Protein AF-A0AAW2KQS3-F1 (afdb_monomer_lite)

Secondary structure (DSSP, 8-state):
--------------------------------SSS---GGG--TT-EEEE-SSSSSPPEEEEE--HHHHS-HHHHHT--TT-EEEEESS--TTS---EEEEPTTSEEEHHHHHHHHTT----TT--HHHHHHHHHHHHHHHTT----TT--S---------------------------------

Structure (mmCIF, N/CA/C/O backbone):
data_AF-A0AAW2KQS3-F1
#
_entry.id   AF-A0AAW2KQS3-F1
#
loop_
_atom_site.group_PDB
_atom_site.id
_atom_site.type_symbol
_atom_site.label_atom_id
_atom_site.label_alt_id
_atom_site.label_comp_id
_atom_site.label_asym_id
_atom_site.label_entity_id
_atom_site.label_seq_id
_atom_site.pdbx_PDB_ins_code
_atom_site.Cartn_x
_atom_site.Cartn_y
_atom_site.Cartn_z
_atom_site.occupancy
_atom_site.B_iso_or_equiv
_atom_site.auth_seq_id
_atom_site.auth_comp_id
_atom_site.auth_asym_id
_atom_site.auth_atom_id
_atom_site.pdbx_PDB_model_num
ATOM 1 N N . MET A 1 1 ? -61.717 59.421 26.977 1.00 38.97 1 MET A N 1
ATOM 2 C CA . MET A 1 1 ? -61.796 59.762 28.413 1.00 38.97 1 MET A CA 1
ATOM 3 C C . MET A 1 1 ? -61.408 58.551 29.250 1.00 38.97 1 MET A C 1
ATOM 5 O O . MET A 1 1 ? -61.994 57.502 29.061 1.00 38.97 1 MET A O 1
ATOM 9 N N . LYS A 1 2 ? -60.421 58.762 30.130 1.00 38.00 2 LYS A N 1
ATOM 10 C CA . LYS A 1 2 ? -60.171 58.158 31.454 1.00 38.00 2 LYS A CA 1
ATOM 11 C C . LYS A 1 2 ? -60.343 56.641 31.653 1.00 38.00 2 LYS A C 1
ATOM 13 O O . LYS A 1 2 ? -61.449 56.129 31.714 1.00 38.00 2 LYS A O 1
ATOM 18 N N . GLY A 1 3 ? -59.215 56.010 31.976 1.00 39.09 3 GLY A N 1
ATOM 19 C CA . GLY A 1 3 ? -59.125 54.760 32.726 1.00 39.09 3 GLY A CA 1
ATOM 20 C C . GLY A 1 3 ? -57.725 54.607 33.324 1.00 39.09 3 GLY A C 1
ATOM 21 O O . GLY A 1 3 ? -56.939 53.806 32.842 1.00 39.09 3 GLY A O 1
ATOM 22 N N . ILE A 1 4 ? -57.388 55.445 34.310 1.00 38.03 4 ILE A N 1
ATOM 23 C CA . ILE A 1 4 ? -56.196 55.289 35.158 1.00 38.03 4 ILE A CA 1
ATOM 24 C C . ILE A 1 4 ? -56.572 54.316 36.279 1.00 38.03 4 ILE A C 1
ATOM 26 O O . ILE A 1 4 ? -57.521 54.594 37.012 1.00 38.03 4 ILE A O 1
ATOM 30 N N . LEU A 1 5 ? -55.812 53.231 36.445 1.00 47.91 5 LEU A N 1
ATOM 31 C CA . LEU A 1 5 ? -55.697 52.540 37.727 1.00 47.91 5 LEU A CA 1
ATOM 32 C C . LEU A 1 5 ? -54.217 52.426 38.110 1.00 47.91 5 LEU A C 1
ATOM 34 O O . LEU A 1 5 ? -53.340 52.182 37.286 1.00 47.91 5 LEU A O 1
ATOM 38 N N . VAL A 1 6 ? -54.007 52.710 39.384 1.00 46.50 6 VAL A N 1
ATOM 39 C CA . VAL A 1 6 ? -52.789 53.036 40.116 1.00 46.50 6 VAL A CA 1
ATOM 40 C C . VAL A 1 6 ? -51.910 51.799 40.324 1.00 46.50 6 VAL A C 1
ATOM 42 O O . VAL A 1 6 ? -52.407 50.765 40.761 1.00 46.50 6 VAL A O 1
ATOM 45 N N . ASN A 1 7 ? -50.602 51.924 40.081 1.00 38.00 7 ASN A N 1
ATOM 46 C CA . ASN A 1 7 ? -49.598 50.943 40.499 1.00 38.00 7 ASN A CA 1
ATOM 47 C C . ASN A 1 7 ? -48.932 51.423 41.795 1.00 38.00 7 ASN A C 1
ATOM 49 O O . ASN A 1 7 ? -48.255 52.452 41.809 1.00 38.00 7 ASN A O 1
ATOM 53 N N . HIS A 1 8 ? -49.123 50.667 42.875 1.00 43.59 8 HIS A N 1
ATOM 54 C CA . HIS A 1 8 ? -48.409 50.829 44.137 1.00 43.59 8 HIS A CA 1
ATOM 55 C C . HIS A 1 8 ? -47.256 49.820 44.221 1.00 43.59 8 HIS A C 1
ATOM 57 O O . HIS A 1 8 ? -47.490 48.621 44.195 1.00 43.59 8 HIS A O 1
ATOM 63 N N . GLY A 1 9 ? -46.038 50.355 44.348 1.00 34.59 9 GLY A N 1
ATOM 64 C CA . GLY A 1 9 ? -45.047 50.012 45.378 1.00 34.59 9 GLY A CA 1
ATOM 65 C C . GLY A 1 9 ? -44.484 48.587 45.501 1.00 34.59 9 GLY A C 1
ATOM 66 O O . GLY A 1 9 ? -45.210 47.623 45.691 1.00 34.59 9 GLY A O 1
ATOM 67 N N . GLY A 1 10 ? -43.150 48.521 45.608 1.00 35.47 10 GLY A N 1
ATOM 68 C CA . GLY A 1 10 ? -42.419 47.446 46.301 1.00 35.47 10 GLY A CA 1
ATOM 69 C C . GLY A 1 10 ? -41.404 46.742 45.399 1.00 35.47 10 GLY A C 1
ATOM 70 O O . GLY A 1 10 ? -41.778 45.882 44.621 1.00 35.47 10 GLY A O 1
ATOM 71 N N . SER A 1 11 ? -40.156 47.204 45.296 1.00 42.53 11 SER A N 1
ATOM 72 C CA . SER A 1 11 ? -39.054 47.072 46.271 1.00 42.53 11 SER A CA 1
ATOM 73 C C . SER A 1 11 ? -38.409 45.679 46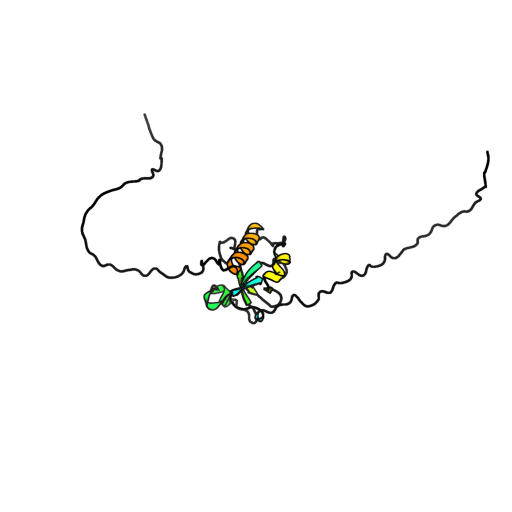.293 1.00 42.53 11 SER A C 1
ATOM 75 O O . SER A 1 11 ? -38.978 44.741 46.833 1.00 42.53 11 SER A O 1
ATOM 77 N N . GLY A 1 12 ? -37.172 45.628 45.782 1.00 34.00 12 GLY A N 1
ATOM 78 C CA . GLY A 1 12 ? -36.063 44.858 46.356 1.00 34.00 12 GLY A CA 1
ATOM 79 C C . GLY A 1 12 ? -35.992 43.357 46.063 1.00 34.00 12 GLY A C 1
ATOM 80 O O . GLY A 1 12 ? -36.865 42.593 46.448 1.00 34.00 12 GLY A O 1
ATOM 81 N N . GLY A 1 13 ? -34.861 42.917 45.499 1.00 37.31 13 GLY A N 1
ATOM 82 C CA . GLY A 1 13 ? -34.447 41.514 45.596 1.00 37.31 13 GLY A CA 1
ATOM 83 C C . GLY A 1 13 ? -33.601 41.003 44.438 1.00 37.31 13 GLY A C 1
ATOM 84 O O . GLY A 1 13 ? -34.077 40.241 43.608 1.00 37.31 13 GLY A O 1
ATOM 85 N N . ASN A 1 14 ? -32.332 41.405 44.399 1.00 37.91 14 ASN A N 1
ATOM 86 C CA . ASN A 1 14 ? -31.286 40.749 43.617 1.00 37.91 14 ASN A CA 1
ATOM 87 C C . ASN A 1 14 ? -30.887 39.428 44.304 1.00 37.91 14 ASN A C 1
ATOM 89 O O . ASN A 1 14 ? -30.711 39.463 45.519 1.00 37.91 14 ASN A O 1
ATOM 93 N N . MET A 1 15 ? -30.707 38.325 43.557 1.00 46.72 15 MET A N 1
ATOM 94 C CA . MET A 1 15 ? -29.644 37.311 43.752 1.00 46.72 15 MET A CA 1
ATOM 95 C C . MET A 1 15 ? -29.800 36.089 42.812 1.00 46.72 15 MET A C 1
ATOM 97 O O . MET A 1 15 ? -30.657 35.233 42.992 1.00 46.72 15 MET A O 1
ATOM 101 N N . ASN A 1 16 ? -28.912 36.033 41.813 1.00 37.12 16 ASN A N 1
ATOM 102 C CA . ASN A 1 16 ? -28.161 34.882 41.284 1.00 37.12 16 ASN A CA 1
ATOM 103 C C . ASN A 1 16 ? -28.768 33.464 41.383 1.00 37.12 16 ASN A C 1
ATOM 105 O O . ASN A 1 16 ? -28.539 32.739 42.349 1.00 37.12 16 ASN A O 1
ATOM 109 N N . GLY A 1 17 ? -29.387 33.006 40.290 1.00 37.34 17 GLY A N 1
ATOM 110 C CA . GLY A 1 17 ? -29.647 31.589 40.020 1.00 37.34 17 GLY A CA 1
ATOM 111 C C . GLY A 1 17 ? -28.650 31.031 39.001 1.00 37.34 17 GLY A C 1
ATOM 112 O O . GLY A 1 17 ? -28.748 31.313 37.809 1.00 37.34 17 GLY A O 1
ATOM 113 N N . HIS A 1 18 ? -27.691 30.225 39.460 1.00 44.88 18 HIS A N 1
ATOM 114 C CA . HIS A 1 18 ? -26.789 29.449 38.607 1.00 44.88 18 HIS A CA 1
ATOM 115 C C . HIS A 1 18 ? -27.598 28.311 37.955 1.00 44.88 18 HIS A C 1
ATOM 117 O O . HIS A 1 18 ? -27.725 27.216 38.502 1.00 44.88 18 HIS A O 1
ATOM 123 N N . ALA A 1 19 ? -28.214 28.577 36.802 1.00 43.22 19 ALA A N 1
ATOM 124 C CA . ALA A 1 19 ? -28.896 27.551 36.026 1.00 43.22 19 ALA A CA 1
ATOM 125 C C . ALA A 1 19 ? -27.843 26.636 35.390 1.00 43.22 19 ALA A C 1
ATOM 127 O O . ALA A 1 19 ? -27.171 27.001 34.426 1.00 43.22 19 ALA A O 1
ATOM 128 N N . GLY A 1 20 ? -27.693 25.441 35.968 1.00 40.69 20 GLY A N 1
ATOM 129 C CA . GLY A 1 20 ? -26.901 24.353 35.417 1.00 40.69 20 GLY A CA 1
ATOM 130 C C . GLY A 1 20 ? -27.301 24.093 33.970 1.00 40.69 20 GLY A C 1
ATOM 131 O O . GLY A 1 20 ? -28.364 23.531 33.688 1.00 40.69 20 GLY A O 1
ATOM 132 N N . LEU A 1 21 ? -26.434 24.515 33.048 1.00 46.00 21 LEU A N 1
ATOM 133 C CA . LEU A 1 21 ? -26.545 24.170 31.647 1.00 46.00 21 LEU A CA 1
ATOM 134 C C . LEU A 1 21 ? -26.302 22.667 31.533 1.00 46.00 21 LEU A C 1
ATOM 136 O O . LEU A 1 21 ? -25.193 22.151 31.671 1.00 46.00 21 LEU A O 1
ATOM 140 N N . LYS A 1 22 ? -27.432 21.995 31.366 1.00 44.31 22 LYS A N 1
ATOM 141 C CA . LYS A 1 22 ? -27.655 20.607 30.994 1.00 44.31 22 LYS A CA 1
ATOM 142 C C . LYS A 1 22 ? -26.488 20.138 30.126 1.00 44.31 22 LYS A C 1
ATOM 144 O O . LYS A 1 22 ? -26.334 20.597 28.997 1.00 44.31 22 LYS A O 1
ATOM 149 N N . LYS A 1 23 ? -25.654 19.241 30.664 1.00 41.22 23 LYS A N 1
ATOM 150 C CA . LYS A 1 23 ? -24.722 18.467 29.846 1.00 41.22 23 LYS A CA 1
ATOM 151 C C . LYS A 1 23 ? -25.589 17.714 28.851 1.00 41.22 23 LYS A C 1
ATOM 153 O O . LYS A 1 23 ? -26.215 16.720 29.207 1.00 41.22 23 LYS A O 1
ATOM 158 N N . SER A 1 24 ? -25.650 18.216 27.624 1.00 43.41 24 SER A N 1
ATOM 159 C CA . SER A 1 24 ? -26.015 17.423 26.468 1.00 43.41 24 SER A CA 1
ATOM 160 C C . SER A 1 24 ? -25.071 16.231 26.487 1.00 43.41 24 SER A C 1
ATOM 162 O O . SER A 1 24 ? -23.885 16.356 26.163 1.00 43.41 24 SER A O 1
ATOM 164 N N . VAL A 1 25 ? -25.577 15.101 26.981 1.00 45.41 25 VAL A N 1
ATOM 165 C CA . VAL A 1 25 ? -25.005 13.793 26.713 1.00 45.41 25 VAL A CA 1
ATOM 166 C C . VAL A 1 25 ? -24.976 13.738 25.199 1.00 45.41 25 VAL A C 1
ATOM 168 O O . VAL A 1 25 ? -26.010 13.572 24.563 1.00 45.41 25 VAL A O 1
ATOM 171 N N . LYS A 1 26 ? -23.803 14.022 24.621 1.00 47.53 26 LYS A N 1
ATOM 172 C CA . LYS A 1 26 ? -23.533 13.690 23.234 1.00 47.53 26 LYS A CA 1
ATOM 173 C C . LYS A 1 26 ? -23.796 12.203 23.171 1.00 47.53 26 LYS A C 1
ATOM 175 O O . LYS A 1 26 ? -23.040 11.425 23.756 1.00 47.53 26 LYS A O 1
ATOM 180 N N . GLU A 1 27 ? -24.921 11.868 22.560 1.00 45.84 27 GLU A N 1
ATOM 181 C CA . GLU A 1 27 ? -25.232 10.543 22.086 1.00 45.84 27 GLU A CA 1
ATOM 182 C C . GLU A 1 27 ? -23.985 10.081 21.348 1.00 45.84 27 GLU A C 1
ATOM 184 O O . GLU A 1 27 ? -23.626 10.575 20.278 1.00 45.84 27 GLU A O 1
ATOM 189 N N . LYS A 1 28 ? -23.209 9.234 22.025 1.00 45.69 28 LYS A N 1
ATOM 190 C CA . LYS A 1 28 ? -22.159 8.502 21.359 1.00 45.69 28 LYS A CA 1
ATOM 191 C C . LYS A 1 28 ? -22.933 7.549 20.473 1.00 45.69 28 LYS A C 1
ATOM 193 O O . LYS A 1 28 ? -23.351 6.500 20.956 1.00 45.69 28 LYS A O 1
ATOM 198 N N . VAL A 1 29 ? -23.129 7.932 19.213 1.00 47.19 29 VAL A N 1
ATOM 199 C CA . VAL A 1 29 ? -23.335 6.959 18.149 1.00 47.19 29 VAL A CA 1
ATOM 200 C C . VAL A 1 29 ? -22.091 6.091 18.192 1.00 47.19 29 VAL A C 1
ATOM 202 O O . VAL A 1 29 ? -21.001 6.433 17.740 1.00 47.19 29 VAL A O 1
ATOM 205 N N . VAL A 1 30 ? -22.236 5.019 18.947 1.00 49.22 30 VAL A N 1
ATOM 206 C CA . VAL A 1 30 ? -21.309 3.924 19.038 1.00 49.22 30 VAL A CA 1
ATOM 207 C C . VAL A 1 30 ? -21.591 3.110 17.780 1.00 49.22 30 VAL A C 1
ATOM 209 O O . VAL A 1 30 ? -22.222 2.065 17.829 1.00 49.22 30 VAL A O 1
ATOM 212 N N . GLU A 1 31 ? -21.108 3.596 16.634 1.00 45.75 31 GLU A N 1
ATOM 213 C CA . GLU A 1 31 ? -20.719 2.709 15.536 1.00 45.75 31 GLU A CA 1
ATOM 214 C C . GLU A 1 31 ? -19.469 1.969 16.027 1.00 45.75 31 GLU A C 1
ATOM 216 O O . GLU A 1 31 ? -18.328 2.321 15.744 1.00 45.75 31 GLU A O 1
ATOM 221 N N . LYS A 1 32 ? -19.667 1.013 16.938 1.00 49.50 32 LYS A N 1
ATOM 222 C CA . LYS A 1 32 ? -18.612 0.092 17.339 1.00 49.50 32 LYS A CA 1
ATOM 223 C C . LYS A 1 32 ? -18.787 -1.164 16.512 1.00 49.50 32 LYS A C 1
ATOM 225 O O . LYS A 1 32 ? -19.801 -1.843 16.646 1.00 49.50 32 LYS A O 1
ATOM 230 N N . LYS A 1 33 ? -17.687 -1.513 15.841 1.00 47.00 33 LYS A N 1
ATOM 231 C CA . LYS A 1 33 ? -17.303 -2.871 15.438 1.00 47.00 33 LYS A CA 1
ATOM 232 C C . LYS A 1 33 ? -17.721 -3.314 14.025 1.00 47.00 33 LYS A C 1
ATOM 234 O O . LYS A 1 33 ? -18.110 -4.460 13.857 1.00 47.00 33 LYS A O 1
ATOM 239 N N . ALA A 1 34 ? -17.571 -2.435 13.030 1.00 54.44 34 ALA A N 1
ATOM 240 C CA . ALA A 1 34 ? -17.562 -2.840 11.616 1.00 54.44 34 ALA A CA 1
ATOM 241 C C . ALA A 1 34 ? -16.262 -2.471 10.867 1.00 54.44 34 ALA A C 1
ATOM 243 O O . ALA A 1 34 ? -15.917 -3.146 9.912 1.00 54.44 34 ALA A O 1
ATOM 244 N N . ASP A 1 35 ? -15.485 -1.473 11.311 1.00 76.19 35 ASP A N 1
ATOM 245 C CA . ASP A 1 35 ? -14.309 -1.001 10.549 1.00 76.19 35 ASP A CA 1
ATOM 246 C C . ASP A 1 35 ? -12.969 -1.668 10.944 1.00 76.19 35 ASP A C 1
ATOM 248 O O . ASP A 1 35 ? -11.927 -1.009 10.952 1.00 76.19 35 ASP A O 1
ATOM 252 N N . PHE A 1 36 ? -12.968 -2.942 11.349 1.00 91.12 36 PHE A N 1
ATOM 253 C CA . PHE A 1 36 ? -11.727 -3.672 11.641 1.00 91.12 36 PHE A CA 1
ATOM 254 C C . PHE A 1 36 ? -11.625 -4.902 10.745 1.00 91.12 36 PHE A C 1
ATOM 256 O O . PHE A 1 36 ? -12.285 -5.902 11.010 1.00 91.12 36 PHE A O 1
ATOM 263 N N . TYR A 1 37 ? -10.792 -4.793 9.711 1.00 94.38 37 TYR A N 1
ATOM 264 C CA . TYR A 1 37 ? -10.526 -5.855 8.744 1.00 94.38 37 TYR A CA 1
ATOM 265 C C . TYR A 1 37 ? -9.156 -6.479 8.988 1.00 94.38 37 TYR A C 1
ATOM 267 O O . TYR A 1 37 ? -8.184 -5.778 9.301 1.00 94.38 37 TYR A O 1
ATOM 275 N N . GLU A 1 38 ? -9.082 -7.791 8.843 1.00 95.12 38 GLU A N 1
ATOM 276 C CA . GLU A 1 38 ? -7.858 -8.571 8.944 1.00 95.12 38 GLU A CA 1
ATOM 277 C C . GLU A 1 38 ? -7.162 -8.660 7.576 1.00 95.12 38 GLU A C 1
ATOM 279 O O . GLU A 1 38 ? -7.821 -8.662 6.539 1.00 95.12 38 GLU A O 1
ATOM 284 N N . PRO A 1 39 ? -5.825 -8.797 7.530 1.00 94.69 39 PRO A N 1
ATOM 285 C CA . PRO A 1 39 ? -5.095 -9.077 6.292 1.00 94.69 39 PRO A CA 1
ATOM 286 C C . PRO A 1 39 ? -5.639 -10.279 5.516 1.00 94.69 39 PRO A C 1
ATOM 288 O O . PRO A 1 39 ? -5.641 -10.263 4.293 1.00 94.69 39 PRO A O 1
ATOM 291 N N . CYS A 1 40 ? -6.107 -11.307 6.228 1.00 94.31 40 CYS A N 1
ATOM 292 C CA . CYS A 1 40 ? -6.637 -12.534 5.637 1.00 94.31 40 CYS A CA 1
ATOM 293 C C . CYS A 1 40 ? -8.021 -12.365 4.991 1.00 94.31 40 CYS A C 1
ATOM 295 O O . CYS A 1 40 ? -8.468 -13.291 4.319 1.00 94.31 40 CYS A O 1
ATOM 297 N N . ASP A 1 41 ? -8.693 -11.227 5.195 1.00 95.62 41 ASP A N 1
ATOM 298 C CA . ASP A 1 41 ? -9.978 -10.928 4.551 1.00 95.62 41 ASP A CA 1
ATOM 299 C C . ASP A 1 41 ? -9.803 -10.528 3.073 1.00 95.62 41 ASP A C 1
ATOM 301 O O . ASP A 1 41 ? -10.791 -10.401 2.354 1.00 95.62 41 ASP A O 1
ATOM 305 N N . PHE A 1 42 ? -8.557 -10.340 2.622 1.00 96.56 42 PHE A N 1
ATOM 306 C CA . PHE A 1 42 ? -8.203 -9.909 1.272 1.00 96.56 42 PHE A CA 1
ATOM 307 C C . PHE A 1 42 ? -7.313 -10.941 0.582 1.00 96.56 42 PHE A C 1
ATOM 309 O O . PHE A 1 42 ? -6.491 -11.613 1.215 1.00 96.56 42 PHE A O 1
ATOM 316 N N . VAL A 1 43 ? -7.446 -11.039 -0.736 1.00 96.38 43 VAL A N 1
ATOM 317 C CA . VAL A 1 43 ? -6.671 -11.940 -1.592 1.00 96.38 43 VAL A CA 1
ATOM 318 C C . VAL A 1 43 ? -5.839 -11.160 -2.606 1.00 96.38 43 VAL A C 1
ATOM 320 O O . VAL A 1 43 ? -6.017 -9.962 -2.806 1.00 96.38 43 VAL A O 1
ATOM 323 N N . MET A 1 44 ? -4.880 -11.833 -3.242 1.00 95.69 44 MET A N 1
ATOM 324 C CA . MET A 1 44 ? -4.042 -11.206 -4.268 1.00 95.69 44 MET A CA 1
ATOM 325 C C . MET A 1 44 ? -4.889 -10.661 -5.418 1.00 95.69 44 MET A C 1
ATOM 327 O O . MET A 1 44 ? -5.789 -11.342 -5.905 1.00 95.69 44 MET A O 1
ATOM 331 N N . GLY A 1 45 ? -4.554 -9.456 -5.869 1.00 95.56 45 GLY A N 1
ATOM 332 C CA . GLY A 1 45 ? -5.302 -8.729 -6.888 1.00 95.56 45 GLY A CA 1
ATOM 333 C C . GLY A 1 45 ? -6.422 -7.849 -6.333 1.00 95.56 45 GLY A C 1
ATOM 334 O O . GLY A 1 45 ? -6.898 -6.985 -7.065 1.00 95.56 45 GLY A O 1
ATOM 335 N N . ASP A 1 46 ? -6.806 -8.000 -5.060 1.00 97.25 46 ASP A N 1
ATOM 336 C CA . ASP A 1 46 ? -7.815 -7.126 -4.465 1.00 97.25 46 ASP A CA 1
ATOM 337 C C . ASP A 1 46 ? -7.320 -5.682 -4.425 1.00 97.25 46 ASP A C 1
ATOM 339 O O . ASP A 1 46 ? -6.205 -5.384 -3.979 1.00 97.25 46 ASP A O 1
ATOM 343 N N . ILE A 1 47 ? -8.193 -4.775 -4.851 1.00 97.88 47 ILE A N 1
ATOM 344 C CA . ILE A 1 47 ? -7.993 -3.342 -4.695 1.00 97.88 47 ILE A CA 1
ATOM 345 C C . ILE A 1 47 ? -8.550 -2.946 -3.332 1.00 97.88 47 ILE A C 1
ATOM 347 O O . ILE A 1 47 ? -9.680 -3.279 -2.964 1.00 97.88 47 ILE A O 1
ATOM 351 N N . VAL A 1 48 ? -7.733 -2.238 -2.559 1.00 97.88 48 VAL A N 1
ATOM 352 C CA . VAL A 1 48 ? -8.001 -1.896 -1.162 1.00 97.88 48 VAL A CA 1
ATOM 353 C C .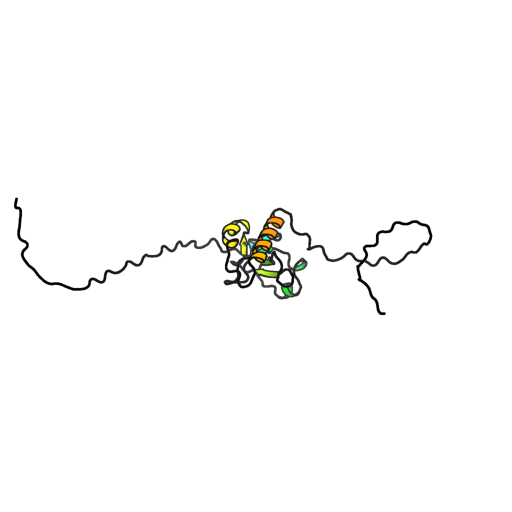 VAL A 1 48 ? -7.591 -0.463 -0.860 1.00 97.88 48 VAL A C 1
ATOM 355 O O . VAL A 1 48 ? -6.768 0.142 -1.543 1.00 97.88 48 VAL A O 1
ATOM 358 N N . TRP A 1 49 ? -8.118 0.075 0.232 1.00 97.56 49 TRP A N 1
ATOM 359 C CA . TRP A 1 49 ? -7.548 1.252 0.876 1.00 97.56 49 TRP A CA 1
ATOM 360 C C . TRP A 1 49 ? -6.586 0.822 1.975 1.00 97.56 49 TRP A C 1
ATOM 362 O O . TRP A 1 49 ? -6.968 0.085 2.882 1.00 97.56 49 TRP A O 1
ATOM 372 N N . ALA A 1 50 ? -5.359 1.332 1.946 1.00 97.31 50 ALA A N 1
ATOM 373 C CA . ALA A 1 50 ? -4.328 1.015 2.927 1.00 97.31 50 ALA A CA 1
ATOM 374 C C . ALA A 1 50 ? -3.825 2.266 3.659 1.00 97.31 50 ALA A C 1
ATOM 376 O O . ALA A 1 50 ? -3.713 3.353 3.089 1.00 97.31 50 ALA A O 1
ATOM 377 N N . LYS A 1 51 ? -3.508 2.118 4.951 1.00 94.69 51 LYS A N 1
ATOM 378 C CA . LYS A 1 51 ? -2.977 3.192 5.804 1.00 94.69 51 LYS A CA 1
ATOM 379 C C . LYS A 1 51 ? -1.620 2.828 6.396 1.00 94.69 51 LYS A C 1
ATOM 381 O O . LYS A 1 51 ? -1.514 1.920 7.216 1.00 94.69 51 LYS A O 1
ATOM 386 N N . CYS A 1 52 ? -0.610 3.657 6.143 1.00 88.94 52 CYS A N 1
ATOM 387 C CA . CYS A 1 52 ? 0.726 3.536 6.751 1.00 88.94 52 CYS A CA 1
ATOM 388 C C . CYS A 1 52 ? 0.804 4.049 8.208 1.00 88.94 52 CYS A C 1
ATOM 390 O O . CYS A 1 52 ? 1.865 4.430 8.699 1.00 88.94 52 CYS A O 1
ATOM 392 N N . GLY A 1 53 ? -0.323 4.093 8.923 1.00 86.06 53 GLY A N 1
ATOM 393 C CA . GLY A 1 53 ? -0.415 4.558 10.306 1.00 86.06 53 GLY A CA 1
ATOM 394 C C . GLY A 1 53 ? -1.604 5.483 10.555 1.00 86.06 53 GLY A C 1
ATOM 395 O O . GLY A 1 53 ? -2.407 5.777 9.673 1.00 86.06 53 GLY A O 1
ATOM 396 N N . LYS A 1 54 ? -1.729 5.968 11.794 1.00 83.00 54 LYS A N 1
ATOM 397 C CA . LYS A 1 54 ? -2.913 6.732 12.233 1.00 83.00 54 LYS A CA 1
ATOM 398 C C . LYS A 1 54 ? -3.047 8.106 11.571 1.00 83.00 54 LYS A C 1
ATOM 400 O O . LYS A 1 54 ? -4.170 8.552 11.357 1.00 83.00 54 LYS A O 1
ATOM 405 N N . ASN A 1 55 ? -1.919 8.749 11.272 1.00 84.81 55 ASN A N 1
ATOM 406 C CA . ASN A 1 55 ? -1.868 10.132 10.787 1.00 84.81 55 ASN A CA 1
ATOM 407 C C . ASN A 1 55 ? -1.780 10.240 9.262 1.00 84.81 55 ASN A C 1
ATOM 409 O O . ASN A 1 55 ? -1.960 11.327 8.720 1.00 84.81 55 ASN A O 1
ATOM 413 N N . PHE A 1 56 ? -1.500 9.130 8.583 1.00 88.25 56 PHE A N 1
ATOM 414 C CA . PHE A 1 56 ? -1.412 9.096 7.132 1.00 88.25 56 PHE A CA 1
ATOM 415 C C . PHE A 1 56 ? -2.808 8.950 6.520 1.00 88.25 56 PHE A C 1
ATOM 417 O O . PHE A 1 56 ? -3.689 8.333 7.142 1.00 88.25 56 PHE A O 1
ATOM 424 N N . PRO A 1 57 ? -3.033 9.530 5.328 1.00 92.56 57 PRO A N 1
ATOM 425 C CA . PRO A 1 57 ? -4.261 9.285 4.593 1.00 92.56 57 PRO A CA 1
ATOM 426 C C . PRO A 1 57 ? -4.408 7.792 4.273 1.00 92.56 57 PRO A C 1
ATOM 428 O O . PRO A 1 57 ? -3.430 7.043 4.311 1.00 92.56 57 PRO A O 1
ATOM 431 N N . ALA A 1 58 ? -5.637 7.364 3.988 1.00 95.69 58 ALA A N 1
ATOM 432 C CA . ALA A 1 58 ? -5.823 6.073 3.353 1.00 95.69 58 ALA A CA 1
ATOM 433 C C . ALA A 1 58 ? -5.497 6.275 1.879 1.00 95.69 58 ALA A C 1
ATOM 435 O O . ALA A 1 58 ? -5.843 7.311 1.313 1.00 95.69 58 ALA A O 1
ATOM 436 N N . TRP A 1 59 ? -4.784 5.328 1.293 1.00 96.50 59 TRP A N 1
ATOM 437 C CA . TRP A 1 59 ? -4.323 5.416 -0.081 1.00 96.50 59 TRP A CA 1
ATOM 438 C C . TRP A 1 59 ? -4.734 4.151 -0.831 1.00 96.50 59 TRP A C 1
ATOM 440 O O . TRP A 1 59 ? -4.664 3.072 -0.232 1.00 96.50 59 TRP A O 1
ATOM 450 N N . PRO A 1 60 ? -5.200 4.258 -2.087 1.00 97.31 60 PRO A N 1
ATOM 451 C CA . PRO A 1 60 ? -5.589 3.085 -2.850 1.00 97.31 60 PRO A CA 1
ATOM 452 C C . PRO A 1 60 ? -4.359 2.233 -3.174 1.00 97.31 60 PRO A C 1
ATOM 454 O O . PRO A 1 60 ? -3.289 2.752 -3.503 1.00 97.31 60 PRO A O 1
ATOM 457 N N . ALA A 1 61 ? -4.507 0.920 -3.067 1.00 97.69 61 ALA A N 1
ATOM 458 C CA . ALA A 1 61 ? -3.444 -0.048 -3.284 1.00 97.69 61 ALA A CA 1
ATOM 459 C C . ALA A 1 61 ? -4.007 -1.364 -3.826 1.00 97.69 61 ALA A C 1
ATOM 461 O O . ALA A 1 61 ? -5.197 -1.635 -3.679 1.00 97.69 61 ALA A O 1
ATOM 462 N N . ILE A 1 62 ? -3.137 -2.188 -4.399 1.00 97.44 62 ILE A N 1
ATOM 463 C CA . ILE A 1 62 ? -3.438 -3.561 -4.807 1.00 97.44 62 ILE A CA 1
ATOM 464 C C . ILE A 1 62 ? -2.680 -4.550 -3.926 1.00 97.44 62 ILE A C 1
ATOM 466 O O . ILE A 1 62 ? -1.519 -4.320 -3.571 1.00 97.44 62 ILE A O 1
ATOM 470 N N . VAL A 1 63 ? -3.333 -5.649 -3.560 1.00 97.75 63 VAL A N 1
ATOM 471 C CA . VAL A 1 63 ? -2.698 -6.764 -2.852 1.00 97.75 63 VAL A CA 1
ATOM 472 C C . VAL A 1 63 ? -1.833 -7.554 -3.827 1.00 97.75 63 VAL A C 1
ATOM 474 O O . VAL A 1 63 ? -2.318 -8.031 -4.851 1.00 97.75 63 VAL A O 1
ATOM 477 N N . ILE A 1 64 ? -0.554 -7.724 -3.500 1.00 96.69 64 ILE A N 1
ATOM 478 C CA . ILE A 1 64 ? 0.429 -8.354 -4.391 1.00 96.69 64 ILE A CA 1
ATOM 479 C C . ILE A 1 64 ? 1.025 -9.621 -3.784 1.00 96.69 64 ILE A C 1
ATOM 481 O O . ILE A 1 64 ? 1.039 -9.791 -2.563 1.00 96.69 64 ILE A O 1
ATOM 485 N N . ASP A 1 65 ? 1.600 -10.466 -4.643 1.00 95.12 65 ASP A N 1
ATOM 486 C CA . ASP A 1 65 ? 2.575 -11.452 -4.183 1.00 95.12 65 ASP A CA 1
ATOM 487 C C . ASP A 1 65 ? 3.921 -10.745 -3.960 1.00 95.12 65 ASP A C 1
ATOM 489 O O . ASP A 1 65 ? 4.552 -10.304 -4.931 1.00 95.12 65 ASP A O 1
ATOM 493 N N . PRO A 1 66 ? 4.394 -10.632 -2.708 1.00 93.25 66 PRO A N 1
ATOM 494 C CA . PRO A 1 66 ? 5.651 -9.966 -2.418 1.00 93.25 66 PRO A CA 1
ATOM 495 C C . PRO A 1 66 ? 6.850 -10.633 -3.104 1.00 93.25 66 PRO A C 1
ATOM 497 O O . PRO A 1 66 ? 7.784 -9.928 -3.474 1.00 93.25 66 PRO A O 1
ATOM 500 N N . LEU A 1 67 ? 6.842 -11.958 -3.299 1.00 91.62 67 LEU A N 1
ATOM 501 C CA . LEU A 1 67 ? 7.999 -12.692 -3.830 1.00 91.62 67 LEU A CA 1
ATOM 502 C C . LEU A 1 67 ? 8.301 -12.359 -5.294 1.00 91.62 67 LEU A C 1
ATOM 504 O O . LEU A 1 67 ? 9.451 -12.463 -5.713 1.00 91.62 67 LEU A O 1
ATOM 508 N N . TRP A 1 68 ? 7.281 -11.960 -6.053 1.00 89.75 68 TRP A N 1
ATOM 509 C CA . TRP A 1 68 ? 7.406 -11.673 -7.483 1.00 89.75 68 TRP A CA 1
ATOM 510 C C . TRP A 1 68 ? 7.332 -10.184 -7.802 1.00 89.75 68 TRP A C 1
ATOM 512 O O . TRP A 1 68 ? 7.918 -9.743 -8.785 1.00 89.75 68 TRP A O 1
ATOM 522 N N . GLN A 1 69 ? 6.607 -9.411 -6.990 1.00 92.44 69 GLN A N 1
ATOM 523 C CA . GLN A 1 69 ? 6.257 -8.029 -7.322 1.00 92.44 69 GLN A CA 1
ATOM 524 C C . GLN A 1 69 ? 6.931 -6.998 -6.411 1.00 92.44 69 GLN A C 1
ATOM 526 O O . GLN A 1 69 ? 7.022 -5.832 -6.789 1.00 92.44 69 GLN A O 1
ATOM 531 N N . ALA A 1 70 ? 7.409 -7.384 -5.220 1.00 92.88 70 ALA A N 1
ATOM 532 C CA . ALA A 1 70 ? 8.017 -6.439 -4.288 1.00 92.88 70 ALA A CA 1
ATOM 533 C C . ALA A 1 70 ? 9.557 -6.426 -4.396 1.00 92.88 70 ALA A C 1
ATOM 535 O O . ALA A 1 70 ? 10.189 -7.475 -4.523 1.00 92.88 70 ALA A O 1
ATOM 536 N N . PRO A 1 71 ? 10.204 -5.254 -4.267 1.00 94.00 71 PRO A N 1
ATOM 537 C CA . PRO A 1 71 ? 11.658 -5.167 -4.172 1.00 94.00 71 PRO A CA 1
ATOM 538 C C . PRO A 1 71 ? 12.229 -5.917 -2.957 1.00 94.00 71 PRO A C 1
ATOM 540 O O . PRO A 1 71 ? 11.616 -5.959 -1.890 1.00 94.00 71 PRO A O 1
ATOM 543 N N . GLU A 1 72 ? 13.483 -6.370 -3.053 1.00 94.62 72 GLU A N 1
ATOM 544 C CA . GLU A 1 72 ? 14.190 -7.095 -1.977 1.00 94.62 72 GLU A CA 1
ATOM 545 C C . GLU A 1 72 ? 14.182 -6.351 -0.627 1.00 94.62 72 GLU A C 1
ATOM 547 O O . GLU A 1 72 ? 14.103 -6.943 0.449 1.00 94.62 72 GLU A O 1
ATOM 552 N N . ALA A 1 73 ? 14.238 -5.016 -0.649 1.00 94.75 73 ALA A N 1
ATOM 553 C CA . ALA A 1 73 ? 14.154 -4.214 0.570 1.00 94.75 73 ALA A CA 1
ATOM 554 C C . ALA A 1 73 ? 12.814 -4.391 1.309 1.00 94.75 73 ALA A C 1
ATOM 556 O O . ALA A 1 73 ? 12.800 -4.402 2.539 1.00 94.75 73 ALA A O 1
ATOM 557 N N . VAL A 1 74 ? 11.715 -4.558 0.571 1.00 95.19 74 VAL A N 1
ATOM 558 C CA . VAL A 1 74 ? 10.373 -4.793 1.119 1.00 95.19 74 VAL A CA 1
ATOM 559 C C . VAL A 1 74 ? 10.285 -6.205 1.684 1.00 95.19 74 VAL A C 1
ATOM 561 O O . VAL A 1 74 ? 9.801 -6.374 2.802 1.00 95.19 74 VAL A O 1
ATOM 564 N N . LEU A 1 75 ? 10.829 -7.198 0.972 1.00 95.12 75 LEU A N 1
ATOM 565 C CA . LEU A 1 75 ? 10.897 -8.589 1.430 1.00 95.12 75 LEU A CA 1
ATOM 566 C C . LEU A 1 75 ? 11.629 -8.723 2.765 1.00 95.12 75 LEU A C 1
ATOM 568 O O . LEU A 1 75 ? 11.112 -9.328 3.705 1.00 95.12 75 LEU A O 1
ATOM 572 N N . ARG A 1 76 ? 12.792 -8.077 2.897 1.00 95.69 76 ARG A N 1
ATOM 573 C CA . ARG A 1 76 ? 13.565 -8.075 4.151 1.00 95.69 76 ARG A CA 1
ATOM 574 C C . ARG A 1 76 ? 12.839 -7.411 5.322 1.00 95.69 76 ARG A C 1
ATOM 576 O O . ARG A 1 76 ? 13.185 -7.674 6.470 1.00 95.69 76 ARG A O 1
ATOM 583 N N . ALA A 1 77 ? 11.853 -6.562 5.045 1.00 95.19 77 ALA A N 1
ATOM 584 C CA . ALA A 1 77 ? 11.025 -5.899 6.046 1.00 95.19 77 ALA A CA 1
ATOM 585 C C . ALA A 1 77 ? 9.708 -6.645 6.339 1.00 95.19 77 ALA A C 1
ATOM 587 O O . ALA A 1 77 ? 8.841 -6.076 7.002 1.00 95.19 77 ALA A O 1
ATOM 588 N N . CYS A 1 78 ? 9.543 -7.880 5.848 1.00 94.38 78 CYS A N 1
ATOM 589 C CA . CYS A 1 78 ? 8.340 -8.683 6.052 1.00 94.38 78 CYS A CA 1
ATOM 590 C C . CYS A 1 78 ? 7.979 -8.811 7.537 1.00 94.38 78 CYS A C 1
ATOM 592 O O . CYS A 1 78 ? 8.821 -9.104 8.391 1.00 94.38 78 CYS A O 1
ATOM 594 N N . VAL A 1 79 ? 6.697 -8.600 7.836 1.00 93.19 79 VAL A N 1
ATOM 595 C CA . VAL A 1 79 ? 6.146 -8.698 9.186 1.00 93.19 79 VAL A CA 1
ATOM 596 C C . VAL A 1 79 ? 5.071 -9.788 9.206 1.00 93.19 79 VAL A C 1
ATOM 598 O O . VAL A 1 79 ? 4.127 -9.720 8.419 1.00 93.19 79 VAL A O 1
ATOM 601 N N . PRO A 1 80 ? 5.146 -10.779 10.112 1.00 94.44 80 PRO A N 1
ATOM 602 C CA . PRO A 1 80 ? 4.108 -11.799 10.233 1.00 94.44 80 PRO A CA 1
ATOM 603 C C . PRO A 1 80 ? 2.719 -11.202 10.493 1.00 94.44 80 PRO A C 1
ATOM 605 O O . PRO A 1 80 ? 2.583 -10.245 11.259 1.00 94.44 80 PRO A O 1
ATOM 608 N N . GLY A 1 81 ? 1.689 -11.793 9.882 1.00 93.62 81 GLY A N 1
ATOM 609 C CA . GLY A 1 81 ? 0.303 -11.341 10.036 1.00 93.62 81 GLY A CA 1
ATOM 610 C C . GLY A 1 81 ? 0.038 -9.970 9.411 1.00 93.62 81 GLY A C 1
ATOM 611 O O . GLY A 1 81 ? -0.742 -9.190 9.954 1.00 93.62 81 GLY A O 1
ATOM 612 N N . THR A 1 82 ? 0.721 -9.646 8.311 1.00 96.56 82 THR A N 1
ATOM 613 C CA . THR A 1 82 ? 0.491 -8.420 7.539 1.00 96.56 82 THR A CA 1
ATOM 614 C C . THR A 1 82 ? 0.282 -8.722 6.061 1.00 96.56 82 THR A C 1
ATOM 616 O O . THR A 1 82 ? 0.714 -9.760 5.566 1.00 96.56 82 THR A O 1
ATOM 619 N N . LEU A 1 83 ? -0.398 -7.807 5.374 1.00 96.69 83 LEU A N 1
ATOM 620 C CA . LEU A 1 83 ? -0.704 -7.879 3.950 1.00 96.69 83 LEU A CA 1
ATOM 621 C C . LEU A 1 83 ? 0.328 -7.083 3.154 1.00 96.69 83 LEU A C 1
ATOM 623 O O . LEU A 1 83 ? 0.558 -5.918 3.483 1.00 96.69 83 LEU A O 1
ATOM 627 N N . CYS A 1 84 ? 0.930 -7.664 2.115 1.00 97.50 84 CYS A N 1
ATOM 628 C CA . CYS A 1 84 ? 1.767 -6.884 1.205 1.00 97.50 84 CYS A CA 1
ATOM 629 C C . CYS A 1 84 ? 0.890 -6.173 0.180 1.00 97.50 84 CYS A C 1
ATOM 631 O O . CYS A 1 84 ? 0.091 -6.814 -0.503 1.00 97.50 84 CYS A O 1
ATOM 633 N N . VAL A 1 85 ? 1.058 -4.861 0.057 1.00 97.62 85 VAL A N 1
ATOM 634 C CA . VAL A 1 85 ? 0.348 -4.061 -0.940 1.00 97.62 85 VAL A CA 1
ATOM 635 C C . VAL A 1 85 ? 1.313 -3.173 -1.711 1.00 97.62 85 VAL A C 1
ATOM 637 O O . VAL A 1 85 ? 2.330 -2.724 -1.170 1.00 97.62 85 VAL A O 1
ATOM 640 N N . MET A 1 86 ? 0.954 -2.886 -2.956 1.00 97.25 86 MET A N 1
ATOM 641 C CA . MET A 1 86 ? 1.568 -1.852 -3.782 1.00 97.25 86 MET A CA 1
ATOM 642 C C . MET A 1 86 ? 0.582 -0.697 -3.937 1.00 97.25 86 MET A C 1
ATOM 644 O O . MET A 1 86 ? -0.558 -0.905 -4.346 1.00 97.25 86 MET A O 1
ATOM 648 N N . PHE A 1 87 ? 1.002 0.519 -3.603 1.00 96.50 87 PHE A N 1
ATOM 649 C CA . PHE A 1 87 ? 0.157 1.702 -3.736 1.00 96.50 87 PHE A CA 1
ATOM 650 C C . PHE A 1 87 ? 0.023 2.135 -5.195 1.00 96.50 87 PHE A C 1
ATOM 652 O O . PHE A 1 87 ? 1.001 2.134 -5.946 1.00 96.50 87 PHE A O 1
ATOM 659 N N . TYR A 1 88 ? -1.183 2.568 -5.561 1.00 95.81 88 TYR A N 1
ATOM 660 C CA . TYR A 1 88 ? -1.418 3.270 -6.817 1.00 95.81 88 TYR A CA 1
ATOM 661 C C . TYR A 1 88 ? -0.869 4.697 -6.760 1.00 95.81 88 TYR A C 1
ATOM 663 O O . TYR A 1 88 ? -0.706 5.297 -5.690 1.00 95.81 88 TYR A O 1
ATOM 671 N N . GLY A 1 89 ? -0.603 5.263 -7.931 1.00 92.56 89 GLY A N 1
ATOM 672 C CA . GLY A 1 89 ? 0.155 6.490 -8.093 1.00 92.56 89 GLY A CA 1
ATOM 673 C C . GLY A 1 89 ? 1.662 6.264 -7.978 1.00 92.56 89 GLY A C 1
ATOM 674 O O . GLY A 1 89 ? 2.157 5.175 -7.676 1.00 92.56 89 GLY A O 1
ATOM 675 N N . TYR A 1 90 ? 2.412 7.321 -8.262 1.00 87.75 90 TYR A N 1
ATOM 676 C CA . TYR A 1 90 ? 3.865 7.319 -8.175 1.00 87.75 90 TYR A CA 1
ATOM 677 C C . TYR A 1 90 ? 4.314 8.291 -7.096 1.00 87.75 90 TYR A C 1
ATOM 679 O O . TYR A 1 90 ? 3.772 9.392 -6.953 1.00 87.75 90 TYR A O 1
ATOM 687 N N . SER A 1 91 ? 5.338 7.896 -6.348 1.00 84.00 91 SER A N 1
ATOM 688 C CA . SER A 1 91 ? 5.984 8.792 -5.401 1.00 84.00 91 SER A CA 1
ATOM 689 C C . SER A 1 91 ? 6.735 9.909 -6.138 1.00 84.00 91 SER A C 1
ATOM 691 O O . SER A 1 91 ? 6.872 9.919 -7.364 1.00 84.00 91 SER A O 1
ATOM 693 N N . ARG A 1 92 ? 7.299 10.866 -5.393 1.00 81.38 92 ARG A N 1
ATOM 694 C CA . ARG A 1 92 ? 8.073 11.974 -5.989 1.00 81.38 92 ARG A CA 1
ATOM 695 C C . ARG A 1 92 ? 9.300 11.512 -6.780 1.00 81.38 92 ARG A C 1
ATOM 697 O O . ARG A 1 92 ? 9.802 12.284 -7.590 1.00 81.38 92 ARG A O 1
ATOM 704 N N . SER A 1 93 ? 9.797 10.301 -6.530 1.00 83.94 93 SER A N 1
ATOM 705 C CA . SER A 1 93 ? 10.904 9.703 -7.282 1.00 83.94 93 SER A CA 1
ATOM 706 C C . SER A 1 93 ? 10.443 8.927 -8.521 1.00 83.94 93 SER A C 1
ATOM 708 O O . SER A 1 93 ? 11.274 8.317 -9.189 1.00 83.94 93 SER A O 1
ATOM 710 N N . GLY A 1 94 ? 9.142 8.929 -8.833 1.00 85.75 94 GLY A N 1
ATOM 711 C CA . GLY A 1 94 ? 8.583 8.177 -9.956 1.00 85.75 94 GLY A CA 1
ATOM 712 C C . GLY A 1 94 ? 8.572 6.666 -9.725 1.00 85.75 94 GLY A C 1
ATOM 713 O O . GLY A 1 94 ? 8.537 5.908 -10.685 1.00 85.75 94 GLY A O 1
ATOM 714 N N . GLN A 1 95 ? 8.654 6.217 -8.471 1.00 89.38 95 GLN A N 1
ATOM 715 C CA . GLN A 1 95 ? 8.648 4.798 -8.109 1.00 89.38 95 GLN A CA 1
ATOM 716 C C . GLN A 1 95 ? 7.320 4.407 -7.462 1.00 89.38 95 GLN A C 1
ATOM 718 O O . GLN A 1 95 ? 6.618 5.258 -6.906 1.00 89.38 95 GLN A O 1
ATOM 723 N N . ARG A 1 96 ? 7.002 3.110 -7.520 1.00 92.50 96 ARG A N 1
ATOM 724 C CA . ARG A 1 96 ? 5.905 2.517 -6.752 1.00 92.50 96 ARG A CA 1
ATOM 725 C C . ARG A 1 96 ? 6.306 2.379 -5.291 1.00 92.50 96 ARG A C 1
ATOM 727 O O . ARG A 1 96 ? 7.421 1.952 -4.989 1.00 92.50 96 ARG A O 1
ATOM 734 N N . ASP A 1 97 ? 5.376 2.715 -4.409 1.00 93.62 97 ASP A N 1
ATOM 735 C CA . ASP A 1 97 ? 5.538 2.522 -2.975 1.00 93.62 97 ASP A CA 1
ATOM 736 C C . ASP A 1 97 ? 4.869 1.211 -2.550 1.00 93.62 97 ASP A C 1
ATOM 738 O O . ASP A 1 97 ? 3.792 0.853 -3.029 1.00 93.62 97 ASP A O 1
ATOM 742 N N . TYR A 1 98 ? 5.500 0.508 -1.615 1.00 96.19 98 TYR A N 1
ATOM 743 C CA . TYR A 1 98 ? 5.048 -0.787 -1.110 1.00 96.19 98 TYR A CA 1
ATOM 744 C C . TYR A 1 98 ? 4.958 -0.748 0.410 1.00 96.19 98 TYR A C 1
ATOM 746 O O . TYR A 1 98 ? 5.754 -0.070 1.070 1.00 96.19 98 TYR A O 1
ATOM 754 N N . ALA A 1 99 ? 4.024 -1.502 0.985 1.00 96.25 99 ALA A N 1
ATOM 755 C CA . ALA A 1 99 ? 3.899 -1.596 2.433 1.00 96.25 99 ALA A CA 1
ATOM 756 C C . ALA A 1 99 ? 3.348 -2.937 2.915 1.00 96.25 99 ALA A C 1
ATOM 758 O O . ALA A 1 99 ? 2.601 -3.626 2.228 1.00 96.25 99 ALA A O 1
ATOM 759 N N . TRP A 1 100 ? 3.694 -3.244 4.164 1.00 97.25 100 TRP A N 1
ATOM 760 C CA . TRP A 1 100 ? 3.133 -4.331 4.954 1.00 97.25 100 TRP A CA 1
ATOM 761 C C . TRP A 1 100 ? 2.040 -3.781 5.873 1.00 97.25 100 TRP A C 1
ATOM 763 O O . TRP A 1 100 ? 2.320 -3.042 6.824 1.00 97.25 100 TRP A O 1
ATOM 773 N N . ILE A 1 101 ? 0.784 -4.111 5.583 1.00 97.06 101 ILE A N 1
ATOM 774 C CA . ILE A 1 101 ? -0.394 -3.539 6.235 1.00 97.06 101 ILE A CA 1
ATOM 775 C C . ILE A 1 101 ? -0.908 -4.471 7.330 1.00 97.06 101 ILE A C 1
ATOM 777 O O . ILE A 1 101 ? -1.130 -5.660 7.118 1.00 97.06 101 ILE A O 1
ATOM 781 N N . LYS A 1 102 ? -1.085 -3.920 8.532 1.00 95.62 102 LYS A N 1
ATOM 782 C CA . LYS A 1 102 ? -1.617 -4.637 9.699 1.00 95.62 102 LYS A CA 1
ATOM 783 C C . LYS A 1 102 ? -3.145 -4.635 9.698 1.00 95.62 102 LYS A C 1
ATOM 785 O O . LYS A 1 102 ? -3.769 -3.763 9.096 1.00 95.62 102 LYS A O 1
ATOM 790 N N . ALA A 1 103 ? -3.725 -5.543 10.475 1.00 94.81 103 ALA A N 1
ATOM 791 C CA . ALA A 1 103 ? -5.151 -5.548 10.776 1.00 94.81 103 ALA A CA 1
ATOM 792 C C . ALA A 1 103 ? -5.663 -4.171 11.240 1.00 94.81 103 ALA A C 1
ATOM 794 O O . ALA A 1 103 ? -4.990 -3.448 11.988 1.00 94.81 103 ALA A O 1
ATOM 795 N N . GLY A 1 104 ? -6.849 -3.796 10.763 1.00 94.00 104 GLY A N 1
ATOM 796 C CA . GLY A 1 104 ? -7.480 -2.499 11.008 1.00 94.00 104 GLY A CA 1
ATOM 797 C C . GLY A 1 104 ? -6.834 -1.314 10.278 1.00 94.00 104 GLY A C 1
ATOM 798 O O . GLY A 1 104 ? -7.181 -0.168 10.569 1.00 94.00 104 GLY A O 1
ATOM 799 N N . MET A 1 105 ? -5.880 -1.558 9.372 1.00 95.75 105 MET A N 1
ATOM 800 C CA . MET A 1 105 ? -5.264 -0.535 8.509 1.00 95.75 105 MET A CA 1
ATOM 801 C C . MET A 1 105 ? -5.457 -0.812 7.013 1.00 95.75 105 MET A C 1
ATOM 803 O O . MET A 1 105 ? -4.891 -0.095 6.188 1.00 95.75 105 MET A O 1
ATOM 807 N N . VAL A 1 106 ? -6.256 -1.820 6.682 1.00 96.38 106 VAL A N 1
ATOM 808 C CA . VAL A 1 106 ? -6.707 -2.165 5.334 1.00 96.38 106 VAL A CA 1
ATOM 809 C C . VAL A 1 106 ? -8.235 -2.129 5.317 1.00 96.38 106 VAL A C 1
ATOM 811 O O . VAL A 1 106 ? -8.861 -2.453 6.328 1.00 96.38 106 VAL A O 1
ATOM 814 N N . PHE A 1 107 ? -8.829 -1.671 4.216 1.00 96.12 107 PHE A N 1
ATOM 815 C CA . PHE A 1 107 ? -10.278 -1.525 4.069 1.00 96.12 107 PHE A CA 1
ATOM 816 C C . PHE A 1 107 ? -10.717 -1.855 2.632 1.00 96.12 107 PHE A C 1
ATOM 818 O O . PHE A 1 107 ? -9.966 -1.553 1.698 1.00 96.12 107 PHE A O 1
ATOM 825 N N . PRO A 1 108 ? -11.934 -2.393 2.427 1.00 95.94 108 PRO A N 1
ATOM 826 C CA . PRO A 1 108 ? -12.480 -2.646 1.093 1.00 95.94 108 PRO A CA 1
ATOM 827 C C . PRO A 1 108 ? -12.566 -1.370 0.246 1.00 95.94 108 PRO A C 1
ATOM 829 O O . PRO A 1 108 ? -12.991 -0.320 0.740 1.00 95.94 108 PRO A O 1
ATOM 832 N N . PHE A 1 109 ? -12.185 -1.447 -1.035 1.00 95.88 109 PHE A N 1
ATOM 833 C CA . PHE A 1 109 ? -12.094 -0.270 -1.905 1.00 95.88 109 PHE A CA 1
ATOM 834 C C . PHE A 1 109 ? -13.441 0.425 -2.138 1.00 95.88 109 PHE A C 1
ATOM 836 O O . PHE A 1 109 ? -13.607 1.596 -1.781 1.00 95.88 109 PHE A O 1
ATOM 843 N N . HIS A 1 110 ? -14.424 -0.310 -2.661 1.00 93.25 110 HIS A N 1
ATOM 844 C CA . HIS A 1 110 ? -15.749 0.218 -2.991 1.00 93.25 110 HIS A CA 1
ATOM 845 C C . HIS A 1 110 ? -16.493 0.791 -1.779 1.00 93.25 110 HIS A C 1
ATOM 847 O O . HIS A 1 110 ? -17.044 1.889 -1.845 1.00 93.25 110 HIS A O 1
ATOM 853 N N . GLU A 1 111 ? -16.488 0.070 -0.655 1.00 93.12 111 GLU A N 1
ATOM 854 C CA . GLU A 1 111 ? -17.255 0.446 0.541 1.00 93.12 111 GLU A CA 1
ATOM 855 C C . GLU A 1 111 ? -16.759 1.752 1.170 1.00 93.12 111 GLU A C 1
ATOM 857 O O . GLU A 1 111 ? -17.539 2.521 1.736 1.00 93.12 111 GLU A O 1
ATOM 862 N N . TYR A 1 112 ? -15.458 2.031 1.049 1.00 93.69 112 TYR A N 1
ATOM 863 C CA . TYR A 1 112 ? -14.840 3.217 1.635 1.00 93.69 112 TYR A CA 1
ATOM 864 C C . TYR A 1 112 ? -14.540 4.321 0.626 1.00 93.69 112 TYR A C 1
ATOM 866 O O . TYR A 1 112 ? -14.080 5.388 1.038 1.00 93.69 112 TYR A O 1
ATOM 874 N N . MET A 1 113 ? -14.861 4.136 -0.657 1.00 90.94 113 MET A N 1
ATOM 875 C CA . MET A 1 113 ? -14.604 5.124 -1.707 1.00 90.94 113 MET A CA 1
ATOM 876 C C . MET A 1 113 ? -15.183 6.503 -1.347 1.00 90.94 113 MET A C 1
ATOM 878 O O . MET A 1 113 ? -14.440 7.479 -1.268 1.00 90.94 113 MET A O 1
ATOM 882 N N . GLY A 1 114 ? -16.463 6.579 -0.962 1.00 89.94 114 GLY A N 1
ATOM 883 C CA . GLY A 1 114 ? -17.090 7.846 -0.558 1.00 89.94 114 GLY A CA 1
ATOM 884 C C . GLY A 1 114 ? -16.499 8.482 0.712 1.00 89.94 114 GLY A C 1
ATOM 885 O O . GLY A 1 114 ? -16.576 9.697 0.889 1.00 89.94 114 GLY A O 1
ATOM 886 N N . ARG A 1 115 ? -15.884 7.687 1.600 1.00 91.19 115 ARG A N 1
ATOM 887 C CA . ARG A 1 115 ? -15.262 8.170 2.847 1.00 91.19 115 ARG A CA 1
ATOM 888 C C . ARG A 1 115 ? -13.834 8.668 2.619 1.00 91.19 115 ARG A C 1
ATOM 890 O O . ARG A 1 115 ? -13.445 9.685 3.194 1.00 91.19 115 ARG A O 1
ATOM 897 N N . PHE A 1 116 ? -13.053 7.948 1.816 1.00 92.38 116 PHE A N 1
ATOM 898 C CA . PHE A 1 116 ? -11.621 8.191 1.648 1.00 92.38 116 PHE A CA 1
ATOM 899 C C . PHE A 1 116 ? -11.277 9.068 0.442 1.00 92.38 116 PHE A C 1
ATOM 901 O O . PHE A 1 116 ? -10.328 9.846 0.521 1.00 92.38 116 PHE A O 1
ATOM 908 N N . GLN A 1 117 ? -12.097 9.089 -0.611 1.00 90.38 117 GLN A N 1
ATOM 909 C CA . GLN A 1 117 ? -11.905 10.016 -1.733 1.00 90.38 117 GLN A CA 1
ATOM 910 C C . GLN A 1 117 ? -11.950 11.490 -1.288 1.00 90.38 117 GLN A C 1
ATOM 912 O O . GLN A 1 117 ? -11.222 12.326 -1.812 1.00 90.38 117 GLN A O 1
ATOM 917 N N . GLY A 1 118 ? -12.764 11.817 -0.276 1.00 86.50 118 GLY A N 1
ATOM 918 C CA . GLY A 1 118 ? -12.898 13.175 0.265 1.00 86.50 118 GLY A CA 1
ATOM 919 C C . GLY A 1 118 ? -11.783 13.618 1.224 1.00 86.50 118 GLY A C 1
ATOM 920 O O . GLY A 1 118 ? -11.917 14.651 1.886 1.00 86.50 118 GLY A O 1
ATOM 921 N N . GLN A 1 119 ? -10.702 12.846 1.376 1.00 88.88 119 GLN A N 1
ATOM 922 C CA . GLN A 1 119 ? -9.630 13.176 2.315 1.00 88.88 119 GLN A CA 1
ATOM 923 C C . GLN A 1 119 ? -8.836 14.414 1.883 1.00 88.88 119 GLN A C 1
ATOM 925 O O . GLN A 1 119 ? -8.186 14.439 0.847 1.00 88.88 119 GLN A O 1
ATOM 930 N N . THR A 1 120 ? -8.806 15.434 2.742 1.00 81.75 120 THR A N 1
ATOM 931 C CA . THR A 1 120 ? -8.060 16.683 2.490 1.00 81.75 120 THR A CA 1
ATOM 932 C C . THR A 1 120 ? -6.716 16.750 3.216 1.00 81.75 120 THR A C 1
ATOM 934 O O . THR A 1 120 ? -5.826 17.510 2.837 1.00 81.75 120 THR A O 1
ATOM 937 N N . LYS A 1 121 ? -6.533 15.947 4.271 1.00 86.19 121 LYS A N 1
ATOM 938 C CA . LYS A 1 121 ? -5.293 15.888 5.058 1.00 86.19 121 LYS A CA 1
ATOM 939 C C . LYS A 1 121 ? -4.372 14.797 4.519 1.00 86.19 121 LYS A C 1
ATOM 941 O O . LYS A 1 121 ? -4.342 13.693 5.051 1.00 86.19 121 LYS A O 1
ATOM 946 N N . LEU A 1 122 ? -3.605 15.132 3.486 1.00 85.12 122 LEU A N 1
ATOM 947 C CA . LEU A 1 122 ? -2.743 14.182 2.768 1.00 85.12 122 LEU A CA 1
ATOM 948 C C . LEU A 1 122 ? -1.286 14.137 3.260 1.00 85.12 122 LEU A C 1
ATOM 950 O O . LEU A 1 122 ? -0.424 13.569 2.603 1.00 85.12 122 LEU A O 1
ATOM 954 N N . TYR A 1 123 ? -0.996 14.748 4.412 1.00 82.12 123 TYR A N 1
ATOM 955 C CA . TYR A 1 123 ? 0.291 14.642 5.116 1.00 82.12 123 TY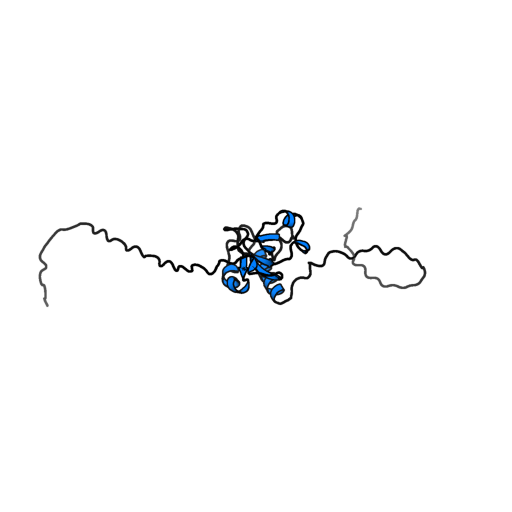R A CA 1
ATOM 956 C C . TYR A 1 123 ? 1.550 14.873 4.247 1.00 82.12 123 TYR A C 1
ATOM 958 O O . TYR A 1 123 ? 2.582 14.237 4.441 1.00 82.12 123 TYR A O 1
ATOM 966 N N . GLY A 1 124 ? 1.477 15.817 3.302 1.00 77.19 124 GLY A N 1
ATOM 967 C CA . GLY A 1 124 ? 2.589 16.194 2.419 1.00 77.19 124 GLY A CA 1
ATOM 968 C C . GLY A 1 124 ? 2.505 15.636 0.994 1.00 77.19 124 GLY A C 1
ATOM 969 O O . GLY A 1 124 ? 3.268 16.093 0.133 1.00 77.19 124 GLY A O 1
ATOM 970 N N . SER A 1 125 ? 1.574 14.718 0.719 1.00 82.50 125 SER A N 1
ATOM 971 C CA . SER A 1 125 ? 1.215 14.321 -0.648 1.00 82.50 125 SER A CA 1
ATOM 972 C C . SER A 1 125 ? 0.361 15.397 -1.318 1.00 82.50 125 SER A C 1
ATOM 974 O O . SER A 1 125 ? -0.417 16.094 -0.656 1.00 82.50 125 SER A O 1
ATOM 976 N N . LYS A 1 126 ? 0.514 15.563 -2.637 1.00 87.56 126 LYS A N 1
ATOM 977 C CA . LYS A 1 126 ? -0.288 16.529 -3.391 1.00 87.56 126 LYS A CA 1
ATOM 978 C C . LYS A 1 126 ? -1.691 15.958 -3.622 1.00 87.56 126 LYS A C 1
ATOM 980 O O . LYS A 1 126 ? -1.813 14.769 -3.908 1.00 87.56 126 LYS A O 1
ATOM 985 N N . PRO A 1 127 ? -2.742 16.795 -3.590 1.00 90.25 127 PRO A N 1
ATOM 986 C CA . PRO A 1 127 ? -4.084 16.362 -3.973 1.00 90.25 127 PRO A CA 1
ATOM 987 C C . PRO A 1 127 ? -4.159 15.782 -5.391 1.00 90.25 127 PRO A C 1
ATOM 989 O O . PRO A 1 127 ? -4.914 14.847 -5.617 1.00 90.25 127 PRO A O 1
ATOM 992 N N . SER A 1 128 ? -3.353 16.296 -6.330 1.00 90.81 128 SER A N 1
ATOM 993 C CA . SER A 1 128 ? -3.255 15.753 -7.693 1.00 90.81 128 SER A CA 1
ATOM 994 C C . SER A 1 128 ? -2.828 14.290 -7.699 1.00 90.81 128 SER A C 1
ATOM 996 O O . SER A 1 128 ? -3.476 13.467 -8.330 1.00 90.81 128 SER A O 1
ATOM 998 N N . ASP A 1 129 ? -1.770 13.968 -6.956 1.00 91.94 129 ASP A N 1
ATOM 999 C CA . ASP A 1 129 ? -1.174 12.631 -6.940 1.00 91.94 129 ASP A CA 1
ATOM 1000 C C . ASP A 1 129 ? -2.152 11.629 -6.311 1.00 91.94 129 ASP A C 1
ATOM 1002 O O . ASP A 1 129 ? -2.274 10.497 -6.767 1.00 91.94 129 ASP A O 1
ATOM 1006 N N . PHE A 1 130 ? -2.905 12.077 -5.302 1.00 93.38 130 PHE A N 1
ATOM 1007 C CA . PHE A 1 130 ? -3.958 11.282 -4.679 1.00 93.38 130 PHE A CA 1
ATOM 1008 C C . PHE A 1 130 ? -5.120 10.994 -5.631 1.00 93.38 130 PHE A C 1
ATOM 1010 O O . PHE A 1 130 ? -5.546 9.849 -5.739 1.00 93.38 130 PHE A O 1
ATOM 1017 N N . HIS A 1 131 ? -5.620 12.002 -6.352 1.00 93.62 131 HIS A N 1
ATOM 1018 C CA . HIS A 1 131 ? -6.697 11.786 -7.321 1.00 93.62 131 HIS A CA 1
ATOM 1019 C C . HIS A 1 131 ? -6.266 10.873 -8.472 1.00 93.62 131 HIS A C 1
ATOM 1021 O O . HIS A 1 131 ? -7.039 9.999 -8.849 1.00 93.62 131 HIS A O 1
ATOM 1027 N N . LEU A 1 132 ? -5.036 11.026 -8.972 1.00 93.69 132 LEU A N 1
ATOM 1028 C CA . LEU A 1 132 ? -4.488 10.139 -10.001 1.00 93.69 132 LEU A CA 1
ATOM 1029 C C . LEU A 1 132 ? -4.386 8.693 -9.506 1.00 93.69 132 LEU A C 1
ATOM 1031 O O . LEU A 1 132 ? -4.745 7.778 -10.234 1.00 93.69 132 LEU A O 1
ATOM 1035 N N . ALA A 1 133 ? -3.965 8.477 -8.256 1.00 95.69 133 ALA A N 1
ATOM 1036 C CA . ALA A 1 133 ? -3.930 7.140 -7.665 1.00 95.69 133 ALA A CA 1
ATOM 1037 C C . ALA A 1 133 ? -5.330 6.504 -7.558 1.00 95.69 133 ALA A C 1
ATOM 1039 O O . ALA A 1 133 ? -5.478 5.299 -7.740 1.00 95.69 133 ALA A O 1
ATOM 1040 N N . ILE A 1 134 ? -6.363 7.302 -7.266 1.00 95.62 134 ILE A N 1
ATOM 1041 C CA . ILE A 1 134 ? -7.755 6.826 -7.230 1.00 95.62 134 ILE A CA 1
ATOM 1042 C C . ILE A 1 134 ? -8.242 6.470 -8.634 1.00 95.62 134 ILE A C 1
ATOM 1044 O O . ILE A 1 134 ? -8.857 5.424 -8.814 1.00 95.62 134 ILE A O 1
ATOM 1048 N N . GLU A 1 135 ? -7.975 7.328 -9.617 1.00 95.31 135 GLU A N 1
ATOM 1049 C CA . GLU A 1 135 ? -8.325 7.077 -11.016 1.00 95.31 135 GLU A CA 1
ATOM 1050 C C . GLU A 1 135 ? -7.655 5.800 -11.534 1.00 95.31 135 GLU A C 1
ATOM 1052 O O . GLU A 1 135 ? -8.326 4.947 -12.108 1.00 95.31 135 GLU A O 1
ATOM 1057 N N . GLU A 1 136 ? -6.363 5.623 -11.251 1.00 95.56 136 GLU A N 1
ATOM 1058 C CA . GLU A 1 136 ? -5.607 4.419 -11.603 1.00 95.56 136 GLU A CA 1
ATOM 1059 C C . GLU A 1 136 ? -6.223 3.154 -10.985 1.00 95.56 136 GLU A C 1
ATOM 1061 O O . GLU A 1 136 ? -6.390 2.151 -11.678 1.00 95.56 136 GLU A O 1
ATOM 1066 N N . ALA A 1 137 ? -6.631 3.207 -9.714 1.00 96.44 137 ALA A N 1
ATOM 1067 C CA . ALA A 1 137 ? -7.297 2.090 -9.048 1.00 96.44 137 ALA A CA 1
ATOM 1068 C C . ALA A 1 137 ? -8.646 1.741 -9.701 1.00 96.44 137 ALA A C 1
ATOM 1070 O O . ALA A 1 137 ? -8.921 0.573 -9.960 1.00 96.44 137 ALA A O 1
ATOM 1071 N N . ILE A 1 138 ? -9.464 2.745 -10.036 1.00 95.12 138 ILE A N 1
ATOM 1072 C CA . ILE A 1 138 ? -10.753 2.543 -10.723 1.00 95.12 138 ILE A CA 1
ATOM 1073 C C . ILE A 1 138 ? -10.541 1.940 -12.119 1.00 95.12 138 ILE A C 1
ATOM 1075 O O . ILE A 1 138 ? -11.298 1.074 -12.556 1.00 95.12 138 ILE A O 1
ATOM 1079 N N . LEU A 1 139 ? -9.508 2.380 -12.841 1.00 94.69 139 LEU A N 1
ATOM 1080 C CA . LEU A 1 139 ? -9.166 1.812 -14.144 1.00 94.69 139 LEU A CA 1
ATOM 1081 C C . LEU A 1 139 ? -8.733 0.349 -14.016 1.00 94.69 139 LEU A C 1
ATOM 1083 O O . LEU A 1 139 ? -9.221 -0.490 -14.773 1.00 94.69 139 LEU A O 1
ATOM 1087 N N . ALA A 1 140 ? -7.879 0.032 -13.041 1.00 93.81 140 ALA A N 1
ATOM 1088 C CA . ALA A 1 140 ? -7.436 -1.333 -12.778 1.00 93.81 140 ALA A CA 1
ATOM 1089 C C . ALA A 1 140 ? -8.602 -2.263 -12.403 1.00 93.81 140 ALA A C 1
ATOM 1091 O O . ALA A 1 140 ? -8.678 -3.379 -12.914 1.00 93.81 140 ALA A O 1
ATOM 1092 N N . GLU A 1 141 ? -9.543 -1.783 -11.589 1.00 91.69 141 GLU A N 1
ATOM 1093 C CA . GLU A 1 141 ? -10.773 -2.499 -11.225 1.00 91.69 141 GLU A CA 1
ATOM 1094 C C . GLU A 1 141 ? -11.631 -2.847 -12.445 1.00 91.69 141 GLU A C 1
ATOM 1096 O O . GLU A 1 141 ? -12.171 -3.946 -12.560 1.00 91.69 141 GLU A O 1
ATOM 1101 N N . ASN A 1 142 ? -11.684 -1.927 -13.407 1.00 90.00 142 ASN A N 1
ATOM 1102 C CA . ASN 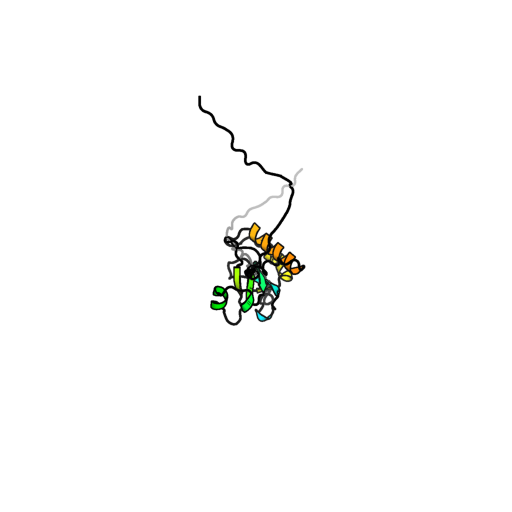A 1 142 ? -12.398 -2.101 -14.665 1.00 90.00 142 ASN A CA 1
ATOM 1103 C C . ASN A 1 142 ? -11.624 -2.958 -15.687 1.00 90.00 142 ASN A C 1
ATOM 1105 O O . ASN A 1 142 ? -12.071 -3.099 -16.828 1.00 90.00 142 ASN A O 1
ATOM 1109 N N . GLY A 1 143 ? -10.472 -3.518 -15.303 1.00 86.38 143 GLY A N 1
ATOM 1110 C CA . GLY A 1 143 ? -9.626 -4.364 -16.146 1.00 86.38 143 GLY A CA 1
ATOM 1111 C C . GLY A 1 143 ? -8.614 -3.605 -17.010 1.00 86.38 143 GLY A C 1
ATOM 1112 O O . GLY A 1 143 ? -7.956 -4.220 -17.845 1.00 86.38 143 GLY A O 1
ATOM 1113 N N . TYR A 1 144 ? -8.457 -2.293 -16.815 1.00 81.19 144 TYR A N 1
ATOM 1114 C CA . TYR A 1 144 ? -7.512 -1.433 -17.541 1.00 81.19 144 TYR A CA 1
ATOM 1115 C C . TYR A 1 144 ? -6.260 -1.135 -16.708 1.00 81.19 144 TYR A C 1
ATOM 1117 O O . TYR A 1 144 ? -5.820 0.011 -16.617 1.00 81.19 144 TYR A O 1
ATOM 1125 N N . ALA A 1 145 ? -5.697 -2.152 -16.057 1.00 74.56 145 ALA A N 1
ATOM 1126 C CA . ALA A 1 145 ? -4.456 -1.979 -15.314 1.00 74.56 145 ALA A CA 1
ATOM 1127 C C . ALA A 1 145 ? -3.291 -1.723 -16.285 1.00 74.56 145 ALA A C 1
ATOM 1129 O O . ALA A 1 145 ? -3.100 -2.465 -17.253 1.00 74.56 145 ALA A O 1
ATOM 1130 N N . ASP A 1 146 ? -2.510 -0.674 -16.017 1.00 61.94 146 ASP A N 1
ATOM 1131 C CA . ASP A 1 146 ? -1.304 -0.374 -16.783 1.00 61.94 146 ASP A CA 1
ATOM 1132 C C 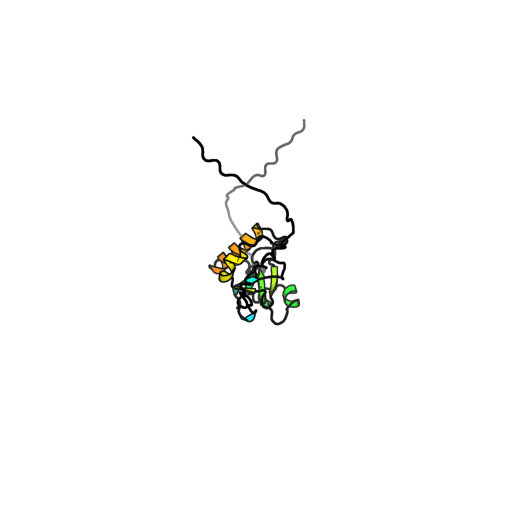. ASP A 1 146 ? -0.336 -1.559 -16.652 1.00 61.94 146 ASP A C 1
ATOM 1134 O O . ASP A 1 146 ? 0.124 -1.894 -15.558 1.00 61.94 146 ASP A O 1
ATOM 1138 N N . SER A 1 147 ? -0.053 -2.234 -17.768 1.00 55.53 147 SER A N 1
ATOM 1139 C CA . SER A 1 147 ? 0.755 -3.464 -17.823 1.00 55.53 147 SER A CA 1
ATOM 1140 C C . SER A 1 147 ? 2.252 -3.200 -17.610 1.00 55.53 147 SER A C 1
ATOM 1142 O O . SER A 1 147 ? 3.093 -4.033 -17.934 1.00 55.53 147 SER A O 1
ATOM 1144 N N . ALA A 1 148 ? 2.606 -2.060 -17.010 1.00 51.53 148 ALA A N 1
ATOM 1145 C CA . ALA A 1 148 ? 3.969 -1.631 -16.711 1.00 51.53 148 ALA A CA 1
ATOM 1146 C C . ALA A 1 148 ? 4.741 -2.573 -15.758 1.00 51.53 148 ALA A C 1
ATOM 1148 O O . ALA A 1 148 ? 5.907 -2.320 -15.463 1.00 51.53 148 ALA A O 1
ATOM 1149 N N . MET A 1 149 ? 4.122 -3.661 -15.284 1.00 50.97 149 MET A N 1
ATOM 1150 C CA . MET A 1 149 ? 4.818 -4.751 -14.592 1.00 50.97 149 MET A CA 1
ATOM 1151 C C . MET A 1 149 ? 5.554 -5.713 -15.542 1.00 50.97 149 MET A C 1
ATOM 1153 O O . MET A 1 149 ? 6.358 -6.510 -15.068 1.00 50.97 149 MET A O 1
ATOM 1157 N N . GLU A 1 150 ? 5.374 -5.603 -16.864 1.00 41.47 150 GLU A N 1
ATOM 1158 C CA . GLU A 1 150 ? 6.162 -6.333 -17.867 1.00 41.47 150 GLU A CA 1
ATOM 1159 C C . GLU A 1 150 ? 7.189 -5.408 -18.550 1.00 41.47 150 GLU A C 1
ATOM 1161 O O . GLU A 1 150 ? 7.126 -5.098 -19.734 1.00 41.47 150 GLU A O 1
ATOM 1166 N N . ALA A 1 151 ? 8.165 -4.923 -17.785 1.00 40.84 151 ALA A N 1
ATOM 1167 C CA . ALA A 1 151 ? 9.364 -4.292 -18.341 1.00 40.84 151 ALA A CA 1
ATOM 1168 C C . ALA A 1 151 ? 10.610 -4.907 -17.703 1.00 40.84 151 ALA A C 1
ATOM 1170 O O . ALA A 1 151 ? 11.431 -4.242 -17.074 1.00 40.84 151 ALA A O 1
ATOM 1171 N N . GLY A 1 152 ? 10.732 -6.221 -17.855 1.00 49.97 152 GLY A N 1
ATOM 1172 C CA . GLY A 1 152 ? 11.917 -6.964 -17.476 1.00 49.97 152 GLY A CA 1
ATOM 1173 C C . GLY A 1 152 ? 12.023 -8.230 -18.308 1.00 49.97 152 GLY A C 1
ATOM 1174 O O . GLY A 1 152 ? 11.279 -9.166 -18.063 1.00 49.97 152 GLY A O 1
ATOM 1175 N N . GLN A 1 153 ? 13.024 -8.246 -19.196 1.00 45.72 153 GLN A N 1
ATOM 1176 C CA . GLN A 1 153 ? 13.605 -9.396 -19.906 1.00 45.72 153 GLN A CA 1
ATOM 1177 C C . GLN A 1 153 ? 13.128 -9.675 -21.338 1.00 45.72 153 GLN A C 1
ATOM 1179 O O . GLN A 1 153 ? 12.555 -10.723 -21.547 1.00 45.72 153 GLN A O 1
ATOM 1184 N N . GLU A 1 154 ? 13.556 -8.889 -22.337 1.00 43.00 154 GLU A N 1
ATOM 1185 C CA . GLU A 1 154 ? 13.928 -9.441 -23.661 1.00 43.00 154 GLU A CA 1
ATOM 1186 C C . GLU A 1 154 ? 14.990 -8.565 -24.358 1.00 43.00 154 GLU A C 1
ATOM 1188 O O . GLU A 1 154 ? 14.685 -7.749 -25.219 1.00 43.00 154 GLU A O 1
ATOM 1193 N N . THR A 1 155 ? 16.271 -8.733 -24.017 1.00 37.81 155 THR A N 1
ATOM 1194 C CA . THR A 1 155 ? 17.371 -8.439 -24.957 1.00 37.81 155 THR A CA 1
ATOM 1195 C C . THR A 1 155 ? 18.439 -9.523 -24.848 1.00 37.81 155 THR A C 1
ATOM 1197 O O . THR A 1 155 ? 19.460 -9.391 -24.176 1.00 37.81 155 THR A O 1
ATOM 1200 N N . LEU A 1 156 ? 18.190 -10.647 -25.520 1.00 41.22 156 LEU A N 1
ATOM 1201 C CA . LEU A 1 156 ? 19.257 -11.583 -25.869 1.00 41.22 156 LEU A CA 1
ATOM 1202 C C . LEU A 1 156 ? 20.070 -10.985 -27.034 1.00 41.22 156 LEU A C 1
ATOM 1204 O O . LEU A 1 156 ? 19.471 -10.512 -28.002 1.00 41.22 156 LEU A O 1
ATOM 1208 N N . PRO A 1 157 ? 21.416 -11.003 -26.997 1.00 45.75 157 PRO A N 1
ATOM 1209 C CA . PRO A 1 157 ? 22.222 -10.548 -28.120 1.00 45.75 157 PRO A CA 1
ATOM 1210 C C . PRO A 1 157 ? 22.202 -11.612 -29.223 1.00 45.75 157 PRO A C 1
ATOM 1212 O O . PRO A 1 157 ? 22.749 -12.705 -29.065 1.00 45.75 157 PRO A O 1
ATOM 1215 N N . VAL A 1 158 ? 21.577 -11.300 -30.360 1.00 36.88 158 VAL A N 1
ATOM 1216 C CA . VAL A 1 158 ? 21.672 -12.140 -31.558 1.00 36.88 158 VAL A CA 1
ATOM 1217 C C . VAL A 1 158 ? 23.052 -11.940 -32.179 1.00 36.88 158 VAL A C 1
ATOM 1219 O O . VAL A 1 158 ? 23.377 -10.889 -32.727 1.00 36.88 158 VAL A O 1
ATOM 1222 N N . THR A 1 159 ? 23.875 -12.978 -32.059 1.00 40.06 159 THR A N 1
ATOM 1223 C CA . THR A 1 159 ? 25.167 -13.111 -32.731 1.00 40.06 159 THR A CA 1
ATOM 1224 C C . THR A 1 159 ? 24.989 -13.238 -34.249 1.00 40.06 159 THR A C 1
ATOM 1226 O O . THR A 1 159 ? 24.163 -14.006 -34.739 1.00 40.06 159 THR A O 1
ATOM 1229 N N . ASN A 1 160 ? 25.833 -12.483 -34.955 1.00 44.28 160 ASN A N 1
ATOM 1230 C CA . ASN A 1 160 ? 26.096 -12.431 -36.394 1.00 44.28 160 ASN A CA 1
ATOM 1231 C C . ASN A 1 160 ? 25.841 -13.710 -37.210 1.00 44.28 160 ASN A C 1
ATOM 1233 O O . ASN A 1 160 ? 26.403 -14.768 -36.931 1.00 44.28 160 ASN A O 1
ATOM 1237 N N . HIS A 1 161 ? 25.195 -13.533 -38.361 1.00 39.56 161 HIS A N 1
ATOM 1238 C CA . HIS A 1 161 ? 25.518 -14.264 -39.585 1.00 39.56 161 HIS A CA 1
ATOM 1239 C C . HIS A 1 161 ? 25.424 -13.295 -40.768 1.00 39.56 161 HIS A C 1
ATOM 1241 O O . HIS A 1 161 ? 24.406 -12.645 -40.987 1.00 39.56 161 HIS A O 1
ATOM 1247 N N . GLY A 1 162 ? 26.542 -13.138 -41.473 1.00 36.66 162 GLY A N 1
ATOM 1248 C CA . GLY A 1 162 ? 26.664 -12.223 -42.597 1.00 36.66 162 GLY A CA 1
ATOM 1249 C C . GLY A 1 162 ? 25.987 -12.740 -43.860 1.00 36.66 162 GLY A C 1
ATOM 1250 O O . GLY A 1 162 ? 25.865 -13.945 -44.060 1.00 36.66 162 GLY A O 1
ATOM 1251 N N . SER A 1 163 ? 25.617 -11.808 -44.733 1.00 38.66 163 SER A N 1
ATOM 1252 C CA . SER A 1 163 ? 25.712 -11.909 -46.194 1.00 38.66 163 SER A CA 1
ATOM 1253 C C . SER A 1 163 ? 25.459 -10.526 -46.794 1.00 38.66 163 SER A C 1
ATOM 1255 O O . SER A 1 163 ? 24.688 -9.733 -46.258 1.00 38.66 163 SER A O 1
ATOM 1257 N N . ALA A 1 164 ? 26.197 -10.233 -47.854 1.00 42.81 164 ALA A N 1
ATOM 1258 C CA . ALA A 1 164 ? 26.344 -8.933 -48.479 1.00 42.81 164 ALA A CA 1
ATOM 1259 C C . ALA A 1 164 ? 25.438 -8.760 -49.719 1.00 42.81 164 ALA A C 1
ATOM 1261 O O . ALA A 1 164 ? 24.953 -9.748 -50.261 1.00 42.81 164 ALA A O 1
ATOM 1262 N N . GLU A 1 165 ? 25.352 -7.498 -50.179 1.00 38.16 165 GLU A N 1
ATOM 1263 C CA . GLU A 1 165 ? 25.032 -7.035 -51.555 1.00 38.16 165 GLU A CA 1
ATOM 1264 C C . GLU A 1 165 ? 23.543 -7.110 -51.983 1.00 38.16 165 GLU A C 1
ATOM 1266 O O . GLU A 1 165 ? 22.870 -8.097 -51.734 1.00 38.16 165 GLU A O 1
ATOM 1271 N N . ALA A 1 166 ? 22.905 -6.146 -52.664 1.00 39.88 166 ALA A N 1
ATOM 1272 C CA . ALA A 1 166 ? 23.223 -4.797 -53.144 1.00 39.88 166 ALA A CA 1
ATOM 1273 C C . ALA A 1 166 ? 21.909 -4.089 -53.587 1.00 39.88 166 ALA A C 1
ATOM 1275 O O . ALA A 1 166 ? 20.943 -4.766 -53.929 1.00 39.88 166 ALA A O 1
ATOM 1276 N N . THR A 1 167 ? 21.962 -2.751 -53.731 1.00 40.50 167 THR A N 1
ATOM 1277 C CA . THR A 1 167 ? 21.088 -1.881 -54.575 1.00 40.50 167 THR A CA 1
ATOM 1278 C C . THR A 1 167 ? 19.643 -1.666 -54.080 1.00 40.50 167 THR A C 1
ATOM 1280 O O . THR A 1 167 ? 18.925 -2.619 -53.840 1.00 40.50 167 THR A O 1
ATOM 1283 N N . GLY A 1 168 ? 19.059 -0.473 -53.952 1.00 37.66 168 GLY A N 1
ATOM 1284 C CA . GLY A 1 168 ? 19.436 0.914 -54.217 1.00 37.66 168 GLY A CA 1
ATOM 1285 C C . GLY A 1 168 ? 18.159 1.788 -54.210 1.00 37.66 168 GLY A C 1
ATOM 1286 O O . GLY A 1 168 ? 17.075 1.294 -54.503 1.00 37.66 168 GLY A O 1
ATOM 1287 N N . SER A 1 169 ? 18.330 3.090 -53.949 1.00 47.34 169 SER A N 1
ATOM 1288 C CA . SER A 1 169 ? 17.399 4.217 -54.191 1.00 47.34 169 SER A CA 1
ATOM 1289 C C . SER A 1 169 ? 16.468 4.720 -53.063 1.00 47.34 169 SER A C 1
ATOM 1291 O O . SER A 1 169 ? 15.350 4.253 -52.882 1.00 47.34 169 SER A O 1
ATOM 1293 N N . ASN A 1 170 ? 16.959 5.780 -52.403 1.00 53.69 170 ASN A N 1
ATOM 1294 C CA . ASN A 1 170 ? 16.358 7.110 -52.176 1.00 53.69 170 ASN A CA 1
ATOM 1295 C C . ASN A 1 170 ? 14.895 7.253 -51.699 1.00 53.69 170 ASN A C 1
ATOM 1297 O O . ASN A 1 170 ? 13.964 7.124 -52.495 1.00 53.69 170 ASN A O 1
ATOM 1301 N N . GLN A 1 171 ? 14.719 7.818 -50.495 1.00 45.25 171 GLN A N 1
ATOM 1302 C CA . GLN A 1 171 ? 14.077 9.137 -50.373 1.00 45.25 171 GLN A CA 1
ATOM 1303 C C . GLN A 1 171 ? 14.388 9.843 -49.041 1.00 45.25 171 GLN A C 1
ATOM 1305 O O . GLN A 1 171 ? 14.322 9.265 -47.961 1.00 45.25 171 GLN A O 1
ATOM 1310 N N . GLU A 1 172 ? 14.767 11.105 -49.207 1.00 48.84 172 GLU A N 1
ATOM 1311 C CA . GLU A 1 172 ? 15.119 12.165 -48.263 1.00 48.84 172 GLU A CA 1
ATOM 1312 C C . GLU A 1 172 ? 13.920 12.649 -47.433 1.00 48.84 172 GLU A C 1
ATOM 1314 O O . GLU A 1 172 ? 12.808 12.737 -47.949 1.00 48.84 172 GLU A O 1
ATOM 1319 N N . SER A 1 173 ? 14.169 13.035 -46.176 1.00 46.09 173 SER A N 1
ATOM 1320 C CA . SER A 1 173 ? 13.473 14.132 -45.475 1.00 46.09 173 SER A CA 1
ATOM 1321 C C . SER A 1 173 ? 14.270 14.515 -44.220 1.00 46.09 173 SER A C 1
ATOM 1323 O O . SER A 1 173 ? 14.102 13.933 -43.149 1.00 46.09 173 SER A O 1
ATOM 1325 N N . GLU A 1 174 ? 15.175 15.480 -44.368 1.00 39.69 174 GLU A N 1
ATOM 1326 C CA . GLU A 1 174 ? 15.935 16.101 -43.280 1.00 39.69 174 GLU A CA 1
ATOM 1327 C C . GLU A 1 174 ? 15.077 17.158 -42.557 1.00 39.69 174 GLU A C 1
ATOM 1329 O O . GLU A 1 174 ? 14.481 18.024 -43.195 1.00 39.69 174 GLU A O 1
ATOM 1334 N N . CYS A 1 175 ? 15.028 17.127 -41.219 1.00 34.50 175 CYS A N 1
ATOM 1335 C CA . CYS A 1 175 ? 14.485 18.227 -40.415 1.00 34.50 175 CYS A CA 1
ATOM 1336 C C . CYS A 1 175 ? 15.652 19.091 -39.917 1.00 34.50 175 CYS A C 1
ATOM 1338 O O . CYS A 1 175 ? 16.375 18.727 -38.989 1.00 34.50 175 CYS A O 1
ATOM 1340 N N . THR A 1 176 ? 15.869 20.214 -40.598 1.00 41.12 176 THR A N 1
ATOM 1341 C CA . THR A 1 176 ? 16.962 21.162 -40.371 1.00 41.12 176 THR A CA 1
ATOM 1342 C C . THR A 1 176 ? 16.861 21.837 -38.999 1.00 41.12 176 THR A C 1
ATOM 1344 O O . THR A 1 176 ? 15.917 22.580 -38.728 1.00 41.12 176 THR A O 1
ATOM 1347 N N . ILE A 1 177 ? 17.886 21.662 -38.159 1.00 45.94 177 ILE A N 1
ATOM 1348 C CA . ILE A 1 177 ? 18.145 22.555 -37.022 1.00 45.94 177 ILE A CA 1
ATOM 1349 C C . ILE A 1 177 ? 18.646 23.892 -37.580 1.00 45.94 177 ILE A C 1
ATOM 1351 O O . ILE A 1 177 ? 19.693 23.961 -38.220 1.00 45.94 177 ILE A O 1
ATOM 1355 N N . GLN A 1 178 ? 17.887 24.963 -37.349 1.00 46.47 178 GLN A N 1
ATOM 1356 C CA . GLN A 1 178 ? 18.281 26.322 -37.711 1.00 46.47 178 GLN A CA 1
ATOM 1357 C C . GLN A 1 178 ? 19.348 26.839 -36.740 1.00 46.47 178 GLN A C 1
ATOM 1359 O O . GLN A 1 178 ? 19.068 27.100 -35.571 1.00 46.47 178 GLN A O 1
ATOM 1364 N N . GLN A 1 179 ? 20.562 27.038 -37.252 1.00 46.06 179 GLN A N 1
ATOM 1365 C CA . GLN A 1 179 ? 21.568 27.923 -36.672 1.00 46.06 179 GLN A CA 1
ATOM 1366 C C . GLN A 1 179 ? 21.723 29.115 -37.624 1.00 46.06 179 GLN A C 1
ATOM 1368 O O . GLN A 1 179 ? 22.127 28.951 -38.772 1.00 46.06 179 GLN A O 1
ATOM 1373 N N . ALA A 1 180 ? 21.339 30.311 -37.173 1.00 47.25 180 ALA A N 1
ATOM 1374 C CA . ALA A 1 180 ? 21.466 31.533 -37.960 1.00 47.25 180 ALA A CA 1
ATOM 1375 C C . ALA A 1 180 ? 22.884 32.134 -37.836 1.00 47.25 180 ALA A C 1
ATOM 1377 O O . ALA A 1 180 ? 23.386 32.320 -36.727 1.00 47.25 180 ALA A O 1
ATOM 1378 N N . SER A 1 181 ? 23.463 32.397 -39.017 1.00 45.41 181 SER A N 1
ATOM 1379 C CA . SER A 1 181 ? 24.689 33.109 -39.446 1.00 45.41 181 SER A CA 1
ATOM 1380 C C . SER A 1 181 ? 25.285 34.166 -38.498 1.00 45.41 181 SER A C 1
ATOM 1382 O O . SER A 1 181 ? 24.546 34.884 -37.833 1.00 45.41 181 SER A O 1
ATOM 1384 N N . LEU A 1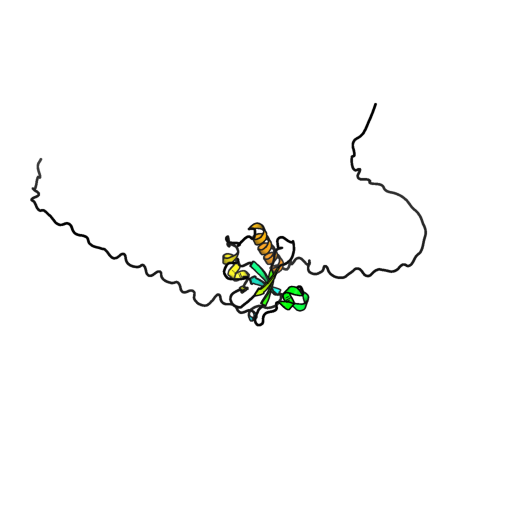 182 ? 26.618 34.297 -38.344 1.00 49.62 182 LEU A N 1
ATOM 1385 C CA . LEU A 1 182 ? 27.657 34.782 -39.297 1.00 49.62 182 LEU A CA 1
ATOM 1386 C C . LEU A 1 182 ? 27.321 36.192 -39.875 1.00 49.62 182 LEU A C 1
ATOM 1388 O O . LEU A 1 182 ? 26.181 36.441 -40.236 1.00 49.62 182 LEU A O 1
ATOM 1392 N N . ASN A 1 183 ? 28.200 37.194 -40.008 1.00 42.97 183 ASN A N 1
ATOM 1393 C CA . ASN A 1 183 ? 29.565 37.218 -40.539 1.00 42.97 183 ASN A CA 1
ATOM 1394 C C . ASN A 1 183 ? 30.300 38.513 -40.132 1.00 42.97 183 ASN A C 1
ATOM 1396 O O . ASN A 1 183 ? 29.684 39.558 -39.927 1.00 42.97 183 ASN A O 1
ATOM 1400 N N . SER A 1 184 ? 31.625 38.422 -40.135 1.00 42.09 184 SER A N 1
ATOM 1401 C CA . SER A 1 184 ? 32.624 39.491 -40.152 1.00 42.09 184 SER A CA 1
ATOM 1402 C C . SER A 1 184 ? 32.637 40.275 -41.475 1.00 42.09 184 SER A C 1
ATOM 1404 O O . SER A 1 184 ? 32.434 39.689 -42.539 1.00 42.09 184 SER A O 1
ATOM 1406 N N . ALA A 1 185 ? 32.991 41.559 -41.395 1.00 50.91 185 ALA A N 1
ATOM 1407 C CA . ALA A 1 185 ? 33.703 42.329 -42.416 1.00 50.91 185 ALA A CA 1
ATOM 1408 C C . ALA A 1 185 ? 34.629 43.319 -41.698 1.00 50.91 185 ALA A C 1
ATOM 1410 O O . ALA A 1 185 ? 34.185 43.862 -40.659 1.00 50.91 185 ALA A O 1
#

InterPro domains:
  IPR000313 PWWP domain [PF00855] (45-140)
  IPR000313 PWWP domain [PS50812] (44-112)
  IPR000313 PWWP domain [SM00293] (42-110)

Radius of gyration: 34.89 Å; chains: 1; bounding box: 96×74×101 Å

pLDDT: mean 72.9, std 24.46, range [34.0, 97.88]

Foldseek 3Di:
DDDDDDDDDDDDDDDDDPPPDDPPPPPPPPPPDDLWAFLVVDDAQAWKFFDPDDQAATFIWGFHDCVQQNDPVQVVVDDPRWTKIWTFFADPVRDIDIDTGGISGIGHCVVCVVPRLPDPRRPPDDNVRRVNRNVQSVCVVVVNHDVVSPPDDDDDPDDDDDDDDDDDDDDDDDDDDDDDDDDDD

Organism: Sesamum radiatum (NCBI:txid300843)

Sequence (185 aa):
MKGILVNHGGSGGNMNGHAGLKKSVKEKVVEKKADFYEPCDFVMGDIVWAKCGKNFPAWPAIVIDPLWQAPEAVLRACVPGTLCVMFYGYSRSGQRDYAWIKAGMVFPFHEYMGRFQGQTKLYGSKPSDFHLAIEEAILAENGYADSAMEAGQETLPVTNHGSAEATGSNQESECTIQQASLNSA